Protein AF-A0A3D4CPV6-F1 (afdb_monomer_lite)

Structure (mmCIF, N/CA/C/O backbone):
data_AF-A0A3D4CPV6-F1
#
_entry.id   AF-A0A3D4CPV6-F1
#
loop_
_atom_site.group_PDB
_atom_site.id
_atom_site.type_symbol
_atom_site.label_atom_id
_atom_site.label_alt_id
_atom_site.label_comp_id
_atom_site.label_asym_id
_atom_site.label_entity_id
_atom_site.label_seq_id
_atom_site.pdbx_PDB_ins_code
_atom_site.Cartn_x
_atom_site.Cartn_y
_atom_site.Cartn_z
_atom_site.occupancy
_atom_site.B_iso_or_equiv
_atom_site.auth_seq_id
_atom_site.auth_comp_id
_atom_site.auth_asym_id
_atom_site.auth_atom_id
_atom_site.pdbx_PDB_model_num
ATOM 1 N N . MET A 1 1 ? 9.140 69.837 -16.429 1.00 44.44 1 MET A N 1
ATOM 2 C CA . MET A 1 1 ? 7.801 69.345 -16.833 1.00 44.44 1 MET A CA 1
ATOM 3 C C . MET A 1 1 ? 7.264 68.497 -15.678 1.00 44.44 1 MET A C 1
ATOM 5 O O . MET A 1 1 ? 7.901 67.514 -15.348 1.00 44.44 1 MET A O 1
ATOM 9 N N . ARG A 1 2 ? 6.433 69.073 -14.788 1.00 40.19 2 ARG A N 1
ATOM 10 C CA . ARG A 1 2 ? 4.992 68.747 -14.591 1.00 40.19 2 ARG A CA 1
ATOM 11 C C . ARG A 1 2 ? 4.727 67.233 -14.607 1.00 40.19 2 ARG A C 1
ATOM 13 O O . ARG A 1 2 ? 4.814 66.644 -15.670 1.00 40.19 2 ARG A O 1
ATOM 20 N N . GLY A 1 3 ? 4.523 66.599 -13.449 1.00 38.72 3 GLY A N 1
ATOM 21 C CA . GLY A 1 3 ? 3.188 66.297 -12.884 1.00 38.72 3 GLY A CA 1
ATOM 22 C C . GLY A 1 3 ? 2.891 64.800 -13.125 1.00 38.72 3 GLY A C 1
ATOM 23 O O . GLY A 1 3 ? 3.385 64.269 -14.101 1.00 38.72 3 GLY A O 1
ATOM 24 N N . GLN A 1 4 ? 2.182 64.007 -12.326 1.00 50.12 4 GLN A N 1
ATOM 25 C CA . GLN A 1 4 ? 1.211 64.225 -11.262 1.00 50.12 4 GLN A CA 1
ATOM 26 C C . GLN A 1 4 ? 1.165 62.985 -10.344 1.00 50.12 4 GLN A C 1
ATOM 28 O O . GLN A 1 4 ? 1.587 61.888 -10.694 1.00 50.12 4 GLN A O 1
ATOM 33 N N . ARG A 1 5 ? 0.608 63.223 -9.160 1.00 48.53 5 ARG A N 1
ATOM 34 C CA . ARG A 1 5 ? 0.235 62.310 -8.076 1.00 48.53 5 ARG A CA 1
ATOM 35 C C . ARG A 1 5 ? -1.189 61.786 -8.328 1.00 48.53 5 ARG A C 1
ATOM 37 O O . ARG A 1 5 ? -2.020 62.603 -8.704 1.00 48.53 5 ARG A O 1
ATOM 44 N N . ALA A 1 6 ? -1.490 60.518 -8.038 1.00 48.72 6 ALA A N 1
ATOM 45 C CA . ALA A 1 6 ? -2.830 59.969 -7.727 1.00 48.72 6 ALA A CA 1
ATOM 46 C C . ALA A 1 6 ? -2.706 58.435 -7.610 1.00 48.72 6 ALA A C 1
ATOM 48 O O . ALA A 1 6 ? -1.876 57.854 -8.290 1.00 48.72 6 ALA A O 1
ATOM 49 N N . SER A 1 7 ? -3.464 57.676 -6.826 1.00 51.66 7 SER A N 1
ATOM 50 C CA . SER A 1 7 ? -4.444 57.929 -5.773 1.00 51.66 7 SER A CA 1
ATOM 51 C C . SER A 1 7 ? -4.631 56.587 -5.057 1.00 51.66 7 SER A C 1
ATOM 53 O O . SER A 1 7 ? -4.648 55.539 -5.697 1.00 51.66 7 SER A O 1
ATOM 55 N N . ARG A 1 8 ? -4.777 56.623 -3.732 1.00 47.66 8 ARG A N 1
ATOM 56 C CA . ARG A 1 8 ? -5.213 55.487 -2.911 1.00 47.66 8 ARG A CA 1
ATOM 57 C C . ARG A 1 8 ? -6.635 55.078 -3.314 1.00 47.66 8 ARG A C 1
ATOM 59 O O . ARG A 1 8 ? -7.485 55.949 -3.477 1.00 47.66 8 ARG A O 1
ATOM 66 N N . GLY A 1 9 ? -6.886 53.774 -3.407 1.00 41.12 9 GLY A N 1
ATOM 67 C CA . GLY A 1 9 ? -8.221 53.182 -3.489 1.00 41.12 9 GLY A CA 1
ATOM 68 C C . GLY A 1 9 ? -8.407 52.199 -2.338 1.00 41.12 9 GLY A C 1
ATOM 69 O O . GLY A 1 9 ? -7.787 51.142 -2.312 1.00 41.12 9 GLY A O 1
ATOM 70 N N . SER A 1 10 ? -9.205 52.601 -1.356 1.00 48.53 10 SER A N 1
ATOM 71 C CA . SER A 1 10 ? -9.686 51.803 -0.229 1.00 48.53 10 SER A CA 1
ATOM 72 C C . SER A 1 10 ? -10.761 50.821 -0.696 1.00 48.53 10 SER A C 1
ATOM 74 O O . SER A 1 10 ? -11.760 51.258 -1.262 1.00 48.53 10 SER A O 1
ATOM 76 N N . ILE A 1 11 ? -10.595 49.527 -0.422 1.00 51.53 11 ILE A N 1
ATOM 77 C CA . ILE A 1 11 ? -11.657 48.528 -0.601 1.00 51.53 11 ILE A CA 1
ATOM 78 C C . ILE A 1 11 ? -12.326 48.324 0.760 1.00 51.53 11 ILE A C 1
ATOM 80 O O . ILE A 1 11 ? -11.667 47.948 1.734 1.00 51.53 11 ILE A O 1
ATOM 84 N N . SER A 1 12 ? -13.613 48.674 0.829 1.00 49.09 12 SER A N 1
ATOM 85 C CA . SER A 1 12 ? -14.453 48.554 2.017 1.00 49.09 12 SER A CA 1
ATOM 86 C C . SER A 1 12 ? -14.763 47.092 2.325 1.00 49.09 12 SER A C 1
ATOM 88 O O . SER A 1 12 ? -14.875 46.241 1.443 1.00 49.09 12 SER A O 1
ATOM 90 N N . LYS A 1 13 ? -14.864 46.815 3.625 1.00 50.38 13 LYS A N 1
ATOM 91 C CA . LYS A 1 13 ? -15.408 45.582 4.182 1.00 50.38 13 LYS A CA 1
ATOM 92 C C . LYS A 1 13 ? -16.920 45.734 4.234 1.00 50.38 13 LYS A C 1
ATOM 94 O O . LYS A 1 13 ? -17.422 46.411 5.129 1.00 50.38 13 LYS A O 1
ATOM 99 N N . ASP A 1 14 ? -17.617 45.068 3.329 1.00 57.97 14 ASP A N 1
ATOM 100 C CA . ASP A 1 14 ? -19.071 45.024 3.372 1.00 57.97 14 ASP A CA 1
ATOM 101 C C . ASP A 1 14 ? -19.496 43.704 4.021 1.00 57.97 14 ASP A C 1
ATOM 103 O O . ASP A 1 14 ? -19.381 42.612 3.464 1.00 57.97 14 ASP A O 1
ATOM 107 N N . HIS A 1 15 ? -19.920 43.838 5.276 1.00 53.94 15 HIS A N 1
ATOM 108 C CA . HIS A 1 15 ? -20.594 42.819 6.063 1.00 53.94 15 HIS A CA 1
ATOM 109 C C . HIS A 1 15 ? -21.941 42.484 5.414 1.00 53.94 15 HIS A C 1
ATOM 111 O O . HIS A 1 15 ? -22.848 43.314 5.400 1.00 53.94 15 HIS A O 1
ATOM 117 N N . VAL A 1 16 ? -22.090 41.256 4.918 1.00 50.88 16 VAL A N 1
ATOM 118 C CA . VAL A 1 16 ? -23.387 40.727 4.484 1.00 50.88 16 VAL A CA 1
ATOM 119 C C . VAL A 1 16 ? -24.036 40.008 5.662 1.00 50.88 16 VAL A C 1
ATOM 121 O O . VAL A 1 16 ? -23.647 38.908 6.047 1.00 50.88 16 VAL A O 1
ATOM 124 N N . SER A 1 17 ? -25.021 40.680 6.248 1.00 44.84 17 SER A N 1
ATOM 125 C CA . SER A 1 17 ? -25.952 40.148 7.239 1.00 44.84 17 SER A CA 1
ATOM 126 C C . SER A 1 17 ? -27.000 39.277 6.540 1.00 44.84 17 SER A C 1
ATOM 128 O O . SER A 1 17 ? -27.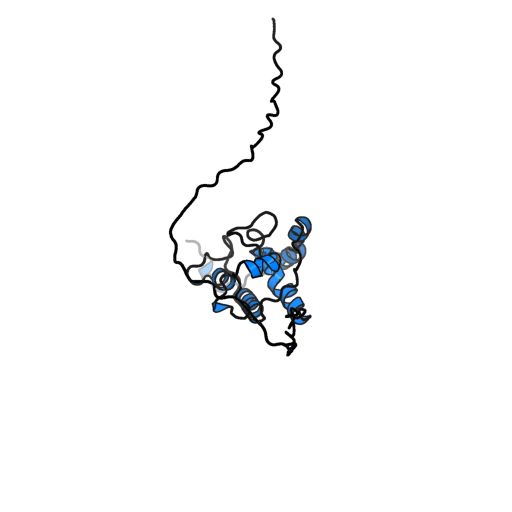712 39.762 5.662 1.00 44.84 17 SER A O 1
ATOM 130 N N . ILE A 1 18 ? -27.125 38.008 6.935 1.00 53.81 18 ILE A N 1
ATOM 131 C CA . ILE A 1 18 ? -28.213 37.119 6.498 1.00 53.81 18 ILE A CA 1
ATOM 132 C C . ILE A 1 18 ? -29.347 37.214 7.531 1.00 53.81 18 ILE A C 1
ATOM 134 O O . ILE A 1 18 ? -29.088 36.968 8.711 1.00 53.81 18 ILE A O 1
ATOM 138 N N . PRO A 1 19 ? -30.587 37.566 7.143 1.00 57.75 19 PRO A N 1
ATOM 139 C CA . PRO A 1 19 ? -31.713 37.564 8.062 1.00 57.75 19 PRO A CA 1
ATOM 140 C C . PRO A 1 19 ? -32.320 36.165 8.219 1.00 57.75 19 PRO A C 1
ATOM 142 O O . PRO A 1 19 ? -32.645 35.468 7.261 1.00 57.75 19 PRO A O 1
ATOM 145 N N . GLU A 1 20 ? -32.520 35.807 9.479 1.00 53.62 20 GLU A N 1
ATOM 146 C CA . GLU A 1 20 ? -33.366 34.731 9.973 1.00 53.62 20 GLU A CA 1
ATOM 147 C C . GLU A 1 20 ? -34.839 35.194 9.946 1.00 53.62 20 GLU A C 1
ATOM 149 O O . GLU A 1 20 ? -35.144 36.240 10.525 1.00 53.62 20 GLU A O 1
ATOM 154 N N . ARG A 1 21 ? -35.747 34.452 9.282 1.00 53.09 21 ARG A N 1
ATOM 155 C CA . ARG A 1 21 ? -37.139 34.172 9.723 1.00 53.09 21 ARG A CA 1
ATOM 156 C C . ARG A 1 21 ? -38.021 33.513 8.642 1.00 53.09 21 ARG A C 1
ATOM 158 O O . ARG A 1 21 ? -38.274 34.089 7.595 1.00 53.09 21 ARG A O 1
ATOM 165 N N . LEU A 1 22 ? -38.579 32.365 9.039 1.00 49.75 22 LEU A N 1
ATOM 166 C CA . LEU A 1 22 ? -40.008 31.991 9.042 1.00 49.75 22 LEU A CA 1
ATOM 167 C C . LEU A 1 22 ? -40.851 32.084 7.752 1.00 49.75 22 LEU A C 1
ATOM 169 O O . LEU A 1 22 ? -41.299 33.161 7.380 1.00 49.75 22 LEU A O 1
ATOM 173 N N . ALA A 1 23 ? -41.246 30.912 7.240 1.00 46.62 23 ALA A N 1
ATOM 174 C CA . ALA A 1 23 ? -42.617 30.505 6.855 1.00 46.62 23 ALA A CA 1
ATOM 175 C C . ALA A 1 23 ? -42.508 29.047 6.345 1.00 46.62 23 ALA A C 1
ATOM 177 O O . ALA A 1 23 ? -41.709 28.791 5.457 1.00 46.62 23 ALA A O 1
ATOM 178 N N . LEU A 1 24 ? -43.079 27.982 6.925 1.00 42.38 24 LEU A N 1
ATOM 179 C CA . LEU A 1 24 ? -44.454 27.686 7.360 1.00 42.38 24 LEU A CA 1
ATOM 180 C C . LEU A 1 24 ? -45.528 27.875 6.278 1.00 42.38 24 LEU A C 1
ATOM 182 O O . LEU A 1 24 ? -46.363 28.765 6.386 1.00 42.38 24 LEU A O 1
ATOM 186 N N . GLU A 1 25 ? -45.585 26.933 5.333 1.00 47.00 25 GLU A N 1
ATOM 187 C CA . GLU A 1 25 ? -46.809 26.538 4.616 1.00 47.00 25 GLU A CA 1
ATOM 188 C C . GLU A 1 25 ? -46.857 24.997 4.591 1.00 47.00 25 GLU A C 1
ATOM 190 O O . GLU A 1 25 ? -45.971 24.347 4.055 1.00 47.00 25 GLU A O 1
ATOM 195 N N . LYS A 1 26 ? -47.652 24.350 5.452 1.00 42.44 26 LYS A N 1
ATOM 196 C CA . LYS A 1 26 ? -49.081 24.016 5.284 1.00 42.44 26 LYS A CA 1
ATOM 197 C C . LYS A 1 26 ? -49.349 23.074 4.102 1.00 42.44 26 LYS A C 1
ATOM 199 O O . LYS A 1 26 ? -49.758 23.511 3.034 1.00 42.44 26 LYS A O 1
ATOM 204 N N . TR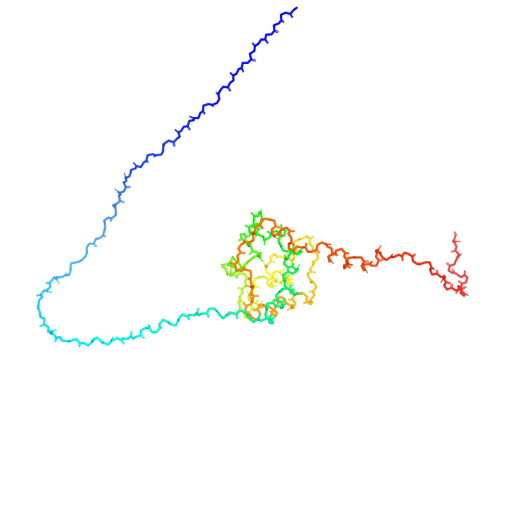P A 1 27 ? -49.289 21.769 4.370 1.00 37.69 27 TRP A N 1
ATOM 205 C CA . TRP A 1 27 ? -50.096 20.782 3.650 1.00 37.69 27 TRP A CA 1
ATOM 206 C C . TRP A 1 27 ? -51.080 20.147 4.626 1.00 37.69 27 TRP A C 1
ATOM 208 O O . TRP A 1 27 ? -50.697 19.480 5.585 1.00 37.69 27 TRP A O 1
ATOM 218 N N . ALA A 1 28 ? -52.358 20.422 4.389 1.00 41.59 28 ALA A N 1
ATOM 219 C CA . ALA A 1 28 ? -53.491 19.835 5.076 1.00 41.59 28 ALA A CA 1
ATOM 220 C C . ALA A 1 28 ? -54.176 18.842 4.130 1.00 41.59 28 ALA A C 1
ATOM 222 O O . ALA A 1 28 ? -54.748 19.258 3.131 1.00 41.59 28 ALA A O 1
ATOM 223 N N . VAL A 1 29 ? -54.139 17.557 4.477 1.00 53.31 29 VAL A N 1
ATOM 224 C CA . VAL A 1 29 ? -55.058 16.467 4.090 1.00 53.31 29 VAL A CA 1
ATOM 225 C C . VAL A 1 29 ? -54.879 15.451 5.221 1.00 53.31 29 VAL A C 1
ATOM 227 O O . VAL A 1 29 ? -53.752 15.168 5.596 1.00 53.31 29 VAL A O 1
ATOM 230 N N . GLY A 1 30 ? -55.860 14.865 5.885 1.00 39.78 30 GLY A N 1
ATOM 231 C CA . GLY A 1 30 ? -57.297 14.724 5.724 1.00 39.78 30 GLY A CA 1
ATOM 232 C C . GLY A 1 30 ? -57.640 13.597 6.709 1.00 39.78 30 GLY A C 1
ATOM 233 O O . GLY A 1 30 ? -56.912 12.610 6.790 1.00 39.78 30 GLY A O 1
ATOM 234 N N . GLY A 1 31 ? -58.638 13.806 7.564 1.00 39.78 31 GLY A N 1
ATOM 235 C CA . GLY A 1 31 ? -58.838 12.999 8.766 1.00 39.78 31 GLY A CA 1
ATOM 236 C C . GLY A 1 31 ? -59.286 11.554 8.541 1.00 39.78 31 GLY A C 1
ATOM 237 O O . GLY A 1 31 ? -59.850 11.195 7.515 1.00 39.78 31 GLY A O 1
ATOM 238 N N . SER A 1 32 ? -59.161 10.755 9.597 1.00 48.81 32 SER A N 1
ATOM 239 C CA . SER A 1 32 ? -60.226 9.835 9.983 1.00 48.81 32 SER A CA 1
ATOM 240 C C . SER A 1 32 ? -60.231 9.657 11.499 1.00 48.81 32 SER A C 1
ATOM 242 O O . SER A 1 32 ? -59.232 9.818 12.195 1.00 48.81 32 SER A O 1
ATOM 244 N N . ASN A 1 33 ? -61.443 9.464 11.987 1.00 49.94 33 ASN A N 1
ATOM 245 C CA . ASN A 1 33 ? -61.917 9.663 13.338 1.00 49.94 33 ASN A CA 1
ATOM 246 C C . ASN A 1 33 ? -62.028 8.283 13.993 1.00 49.94 33 ASN A C 1
ATOM 248 O O . ASN A 1 33 ? -62.848 7.481 13.542 1.00 49.94 33 ASN A O 1
ATOM 252 N N . GLN A 1 34 ? -61.245 7.985 15.035 1.00 60.56 34 GLN A N 1
ATOM 253 C CA . GLN A 1 34 ? -61.504 6.803 15.856 1.00 60.56 34 GLN A CA 1
ATOM 254 C C . GLN A 1 34 ? -61.574 7.156 17.340 1.00 60.56 34 GLN A C 1
ATOM 256 O O . GLN A 1 34 ? -60.704 7.794 17.925 1.00 60.56 34 GLN A O 1
ATOM 261 N N . LYS A 1 35 ? -62.727 6.777 17.882 1.00 47.72 35 LYS A N 1
ATOM 262 C CA . LYS A 1 35 ? -63.328 7.158 19.151 1.00 47.72 35 LYS A CA 1
ATOM 263 C C . LYS A 1 35 ? -62.473 6.743 20.349 1.00 47.72 35 LYS A C 1
ATOM 265 O O . LYS A 1 35 ? -61.999 5.617 20.443 1.00 47.72 35 LYS A O 1
ATOM 270 N N . SER A 1 36 ? -62.380 7.678 21.284 1.00 56.84 36 SER A N 1
ATOM 271 C CA . SER A 1 36 ? -61.886 7.515 22.645 1.00 56.84 36 SER A CA 1
ATOM 272 C C . SER A 1 36 ? -62.771 6.559 23.456 1.00 56.84 36 SER A C 1
ATOM 274 O O . SER A 1 36 ? -63.987 6.742 23.513 1.00 56.84 36 SER A O 1
ATOM 276 N N . THR A 1 37 ? -62.153 5.598 24.143 1.00 63.16 37 THR A N 1
ATOM 277 C CA . THR A 1 37 ? -62.702 4.971 25.355 1.00 63.16 37 THR A CA 1
ATOM 278 C C . THR A 1 37 ? -61.591 4.898 26.395 1.00 63.16 37 THR A C 1
ATOM 280 O O . THR A 1 37 ? -60.509 4.381 26.129 1.00 63.16 37 THR A O 1
ATOM 283 N N . MET A 1 38 ? -61.855 5.462 27.569 1.00 55.50 38 MET A N 1
ATOM 284 C CA . MET A 1 38 ? -60.901 5.699 28.648 1.00 55.50 38 MET A CA 1
ATOM 285 C C . MET A 1 38 ? -61.284 4.838 29.872 1.00 55.50 38 MET A C 1
ATOM 287 O O . MET A 1 38 ? -62.474 4.753 30.169 1.00 55.50 38 MET A O 1
ATOM 291 N N . ARG A 1 39 ? -60.266 4.377 30.634 1.00 59.38 39 ARG A N 1
ATOM 292 C CA . ARG A 1 39 ? -60.267 3.968 32.077 1.00 59.38 39 ARG A CA 1
ATOM 293 C C . ARG A 1 39 ? -60.727 2.520 32.393 1.00 59.38 39 ARG A C 1
ATOM 295 O O . ARG A 1 39 ? -61.699 2.078 31.811 1.00 59.38 39 ARG A O 1
ATOM 302 N N . LEU A 1 40 ? -60.156 1.725 33.321 1.00 47.94 40 LEU A N 1
ATOM 303 C CA . LEU A 1 40 ? -59.088 1.835 34.354 1.00 47.94 40 LEU A CA 1
ATOM 304 C C . LEU A 1 40 ? -58.673 0.378 34.824 1.00 47.94 40 LEU A C 1
ATOM 306 O O . LEU A 1 40 ? -59.085 -0.563 34.154 1.00 47.94 40 LEU A O 1
ATOM 310 N N . PRO A 1 41 ? -57.879 0.122 35.898 1.00 66.19 41 PRO A N 1
ATOM 311 C CA . PRO A 1 41 ? -56.564 -0.543 35.876 1.00 66.19 41 PRO A CA 1
ATOM 312 C C . PRO A 1 41 ? -56.501 -1.930 36.575 1.00 66.19 41 PRO A C 1
ATOM 314 O O . PRO A 1 41 ? -57.298 -2.221 37.462 1.00 66.19 41 PRO A O 1
ATOM 317 N N . ILE A 1 42 ? -55.482 -2.752 36.287 1.00 59.56 42 ILE A N 1
ATOM 318 C CA . ILE A 1 42 ? -55.062 -3.851 37.183 1.00 59.56 42 ILE A CA 1
ATOM 319 C C . ILE A 1 42 ? -53.536 -3.840 37.333 1.00 59.56 42 ILE A C 1
ATOM 321 O O . ILE A 1 42 ? -52.790 -3.605 36.386 1.00 59.56 42 ILE A O 1
ATOM 325 N N . ILE A 1 43 ? -53.127 -4.021 38.583 1.00 55.03 43 ILE A N 1
ATOM 326 C CA . ILE A 1 43 ? -51.813 -3.827 39.187 1.00 55.03 43 ILE A CA 1
ATOM 327 C C . ILE A 1 43 ? -51.011 -5.143 39.133 1.00 55.03 43 ILE A C 1
ATOM 329 O O . ILE A 1 43 ? -51.591 -6.218 39.257 1.00 55.03 43 ILE A O 1
ATOM 333 N N . VAL A 1 44 ? -49.681 -5.000 39.092 1.00 54.75 44 VAL A N 1
ATOM 334 C CA . VAL A 1 44 ? -48.614 -5.821 39.716 1.00 54.75 44 VAL A CA 1
ATOM 335 C C . VAL A 1 44 ? -47.591 -6.356 38.698 1.00 54.75 44 VAL A C 1
ATOM 337 O O . VAL A 1 44 ? -47.964 -6.884 37.654 1.00 54.75 44 VAL A O 1
ATOM 340 N N . PRO A 1 45 ? -46.285 -6.157 38.968 1.00 57.53 45 PRO A N 1
ATOM 341 C CA . PRO A 1 45 ? -45.257 -6.016 37.956 1.00 57.53 45 PRO A CA 1
ATOM 342 C C . PRO A 1 45 ? -44.486 -7.320 37.751 1.00 57.53 45 PRO A C 1
ATOM 344 O O . PRO A 1 45 ? -44.104 -7.993 38.703 1.00 57.53 45 PRO A O 1
ATOM 347 N N . ALA A 1 46 ? -44.147 -7.616 36.504 1.00 53.38 46 ALA A N 1
ATOM 348 C CA . ALA A 1 46 ? -43.016 -8.473 36.198 1.00 53.38 46 ALA A CA 1
ATOM 349 C C . ALA A 1 46 ? -42.012 -7.619 35.430 1.00 53.38 46 ALA A C 1
ATOM 351 O O . ALA A 1 46 ? -42.018 -7.568 34.202 1.00 53.38 46 ALA A O 1
ATOM 352 N N . PHE A 1 47 ? -41.162 -6.912 36.180 1.00 57.38 47 PHE A N 1
ATOM 353 C CA . PHE A 1 47 ? -39.868 -6.468 35.675 1.00 57.38 47 PHE A CA 1
ATOM 354 C C . PHE A 1 47 ? -39.059 -7.730 35.360 1.00 57.38 47 PHE A C 1
ATOM 356 O O . PHE A 1 47 ? -38.227 -8.182 36.143 1.00 57.38 47 PHE A O 1
ATOM 363 N N . VAL A 1 48 ? -39.330 -8.333 34.206 1.00 57.88 48 VAL A N 1
ATOM 364 C CA . VAL A 1 48 ? -38.340 -9.168 33.549 1.00 57.88 48 VAL A CA 1
ATOM 365 C C . VAL A 1 48 ? -37.306 -8.172 33.053 1.00 57.88 48 VAL A C 1
ATOM 367 O O . VAL A 1 48 ? -37.465 -7.557 32.000 1.00 57.88 48 VAL A O 1
ATOM 370 N N . PHE A 1 49 ? -36.279 -7.950 33.874 1.00 56.78 49 PHE A N 1
ATOM 371 C CA . PHE A 1 49 ? -34.999 -7.441 33.409 1.00 56.78 49 PHE A CA 1
ATOM 372 C C . PHE A 1 49 ? -34.509 -8.431 32.351 1.00 56.78 49 PHE A C 1
ATOM 374 O O . PHE A 1 49 ? -33.779 -9.377 32.641 1.00 56.78 49 PHE A O 1
ATOM 381 N N . PHE A 1 50 ? -34.962 -8.250 31.111 1.00 56.75 50 PHE A N 1
ATOM 382 C CA . PHE A 1 50 ? -34.283 -8.797 29.958 1.00 56.75 50 PHE A CA 1
ATOM 383 C C . PHE A 1 50 ? -32.981 -8.014 29.898 1.00 56.75 50 PHE A C 1
ATOM 385 O O . PHE A 1 50 ? -32.932 -6.893 29.393 1.00 56.75 50 PHE A O 1
ATOM 392 N N . GLY A 1 51 ? -31.968 -8.556 30.575 1.00 55.16 51 GLY A N 1
ATOM 393 C CA . GLY A 1 51 ? -30.609 -8.070 30.510 1.00 55.16 51 GLY A CA 1
ATOM 394 C C . GLY A 1 51 ? -30.198 -8.105 29.052 1.00 55.16 51 GLY A C 1
ATOM 395 O O . GLY A 1 51 ? -29.759 -9.135 28.551 1.00 55.16 51 GLY A O 1
ATOM 396 N N . ALA A 1 52 ? -30.383 -6.976 28.373 1.00 59.31 52 ALA A N 1
ATOM 397 C CA . ALA A 1 52 ? -29.703 -6.669 27.141 1.00 59.31 52 ALA A CA 1
ATOM 398 C C . ALA A 1 52 ? -28.222 -6.635 27.510 1.00 59.31 52 ALA A C 1
ATOM 400 O O . ALA A 1 52 ? -27.693 -5.619 27.960 1.00 59.31 52 ALA A O 1
ATOM 401 N N . GLY A 1 53 ? -27.587 -7.804 27.421 1.00 53.44 53 GLY A N 1
ATOM 402 C CA . GLY A 1 53 ? -26.148 -7.918 27.397 1.00 53.44 53 GLY A CA 1
ATOM 403 C C . GLY A 1 53 ? -25.692 -7.040 26.251 1.00 53.44 53 GLY A C 1
ATOM 404 O O . GLY A 1 53 ? -25.853 -7.396 25.086 1.00 53.44 53 GLY A O 1
ATOM 405 N N . LEU A 1 54 ? -25.198 -5.855 26.598 1.00 57.38 54 LEU A N 1
ATOM 406 C CA . LEU A 1 54 ? -24.456 -5.002 25.700 1.00 57.38 54 LEU A CA 1
ATOM 407 C C . LEU A 1 54 ? -23.194 -5.802 25.365 1.00 57.38 54 LEU A C 1
ATOM 409 O O . LEU A 1 54 ? -22.183 -5.725 26.062 1.00 57.38 54 LEU A O 1
ATOM 413 N N . LEU A 1 55 ? -23.288 -6.659 24.348 1.00 51.38 55 LEU A N 1
ATOM 414 C CA . LEU A 1 55 ? -22.133 -7.259 23.712 1.00 51.38 55 LEU A CA 1
ATOM 415 C C . LEU A 1 55 ? -21.460 -6.098 22.984 1.00 51.38 55 LEU A C 1
ATOM 417 O O . LEU A 1 55 ? -21.729 -5.817 21.819 1.00 51.38 55 LEU A O 1
ATOM 421 N N . ALA A 1 56 ? -20.661 -5.336 23.727 1.00 50.28 56 ALA A N 1
ATOM 422 C CA . ALA A 1 56 ? -19.713 -4.427 23.133 1.00 50.28 56 ALA A CA 1
ATOM 423 C C . ALA A 1 56 ? -18.832 -5.299 22.237 1.00 50.28 56 ALA A C 1
ATOM 425 O O . ALA A 1 56 ? -18.034 -6.093 22.739 1.00 50.28 56 ALA A O 1
ATOM 426 N N . ALA A 1 57 ? -19.027 -5.194 20.923 1.00 47.94 57 ALA A N 1
ATOM 427 C CA . ALA A 1 57 ? -18.066 -5.662 19.947 1.00 47.94 57 ALA A CA 1
ATOM 428 C C . ALA A 1 57 ? -16.782 -4.864 20.202 1.00 47.94 57 ALA A C 1
ATOM 430 O O . ALA A 1 57 ? -16.585 -3.769 19.681 1.00 47.94 57 ALA A O 1
ATOM 431 N N . ARG A 1 58 ? -15.946 -5.360 21.118 1.00 52.00 58 ARG A N 1
ATOM 432 C CA . ARG A 1 58 ? -14.563 -4.924 21.236 1.00 52.00 58 ARG A CA 1
ATOM 433 C C . ARG A 1 58 ? -13.936 -5.286 19.901 1.00 52.00 58 ARG A C 1
ATOM 435 O O . ARG A 1 58 ? -13.827 -6.471 19.604 1.00 52.00 58 ARG A O 1
ATOM 442 N N . GLY A 1 59 ? -13.573 -4.279 19.107 1.00 59.22 59 GLY A N 1
ATOM 443 C CA . GLY A 1 59 ? -12.645 -4.491 18.004 1.00 59.22 59 GLY A CA 1
ATOM 444 C C . GLY A 1 59 ? -11.445 -5.241 18.568 1.00 59.22 59 GLY A C 1
ATOM 445 O O . GLY A 1 59 ? -10.848 -4.792 19.552 1.00 59.22 59 GLY A O 1
ATOM 446 N N . GLU A 1 60 ? -11.184 -6.436 18.046 1.00 66.00 60 GLU A N 1
ATOM 447 C CA . GLU A 1 60 ? -10.035 -7.222 18.469 1.00 66.00 60 GLU A CA 1
ATOM 448 C C . GLU A 1 60 ? -8.781 -6.382 18.229 1.00 66.00 60 GLU A C 1
ATOM 450 O O . GLU A 1 60 ? -8.597 -5.796 17.160 1.00 66.00 60 GLU A O 1
ATOM 455 N N . ALA A 1 61 ? -7.951 -6.254 19.264 1.00 82.94 61 ALA A N 1
ATOM 456 C CA . ALA A 1 61 ? -6.670 -5.588 19.114 1.00 82.94 61 ALA A CA 1
ATOM 457 C C . ALA A 1 61 ? -5.845 -6.361 18.077 1.00 82.94 61 ALA A C 1
ATOM 459 O O . ALA A 1 61 ? -5.777 -7.590 18.143 1.00 82.94 61 ALA A O 1
ATOM 460 N N . LEU A 1 62 ? -5.234 -5.641 17.133 1.00 92.62 62 LEU A N 1
ATOM 461 C CA . LEU A 1 62 ? -4.404 -6.250 16.096 1.00 92.62 62 LEU A CA 1
ATOM 462 C C . LEU A 1 62 ? -3.291 -7.087 16.725 1.00 92.62 62 LEU A C 1
ATOM 464 O O . LEU A 1 62 ? -2.643 -6.660 17.685 1.00 92.62 62 LEU A O 1
ATOM 468 N N . THR A 1 63 ? -3.043 -8.270 16.167 1.00 95.75 63 THR A N 1
ATOM 469 C CA . THR A 1 63 ? -1.911 -9.092 16.595 1.00 95.75 63 THR A CA 1
ATOM 470 C C . THR A 1 63 ? -0.590 -8.465 16.140 1.00 95.75 63 THR A C 1
ATOM 472 O O . THR A 1 63 ? -0.544 -7.645 15.212 1.00 95.75 63 THR A O 1
ATOM 475 N N . SER A 1 64 ? 0.515 -8.858 16.779 1.00 95.56 64 SER A N 1
ATOM 476 C CA . SER A 1 64 ? 1.852 -8.433 16.347 1.00 95.56 64 SER A CA 1
ATOM 477 C C . SER A 1 64 ? 2.129 -8.850 14.903 1.00 95.56 64 SER A C 1
ATOM 479 O O . SER A 1 64 ? 2.610 -8.041 14.122 1.00 95.56 64 SER A O 1
ATOM 481 N N . GLU A 1 65 ? 1.734 -10.066 14.520 1.00 96.50 65 GLU A N 1
ATOM 482 C CA . GLU A 1 65 ? 1.894 -10.585 13.158 1.00 96.50 65 GLU A CA 1
ATOM 483 C C . GLU A 1 65 ? 1.102 -9.770 12.127 1.00 96.50 65 GLU A C 1
ATOM 485 O O . GLU A 1 65 ? 1.632 -9.425 11.074 1.00 96.50 65 GLU A O 1
ATOM 490 N N . GLN A 1 66 ? -0.145 -9.398 12.434 1.00 96.50 66 GLN A N 1
ATOM 491 C CA . GLN A 1 66 ? -0.953 -8.548 11.555 1.00 96.50 66 GLN A CA 1
ATOM 492 C C . GLN A 1 66 ? -0.328 -7.161 11.378 1.00 96.50 66 GLN A C 1
ATOM 494 O O . GLN A 1 66 ? -0.278 -6.636 10.264 1.00 96.50 66 GLN A O 1
ATOM 499 N N . THR A 1 67 ? 0.176 -6.588 12.472 1.00 96.31 67 THR A N 1
ATOM 500 C CA . THR A 1 67 ? 0.862 -5.292 12.455 1.00 96.31 67 THR A CA 1
ATOM 501 C C . THR A 1 67 ? 2.138 -5.374 11.621 1.00 96.31 67 THR A C 1
ATOM 503 O O . THR A 1 67 ? 2.322 -4.587 10.699 1.00 96.31 67 THR A O 1
ATOM 506 N N . GLU A 1 68 ? 2.990 -6.369 11.866 1.00 96.31 68 GLU A N 1
ATOM 507 C CA . GLU A 1 68 ? 4.219 -6.590 11.100 1.00 96.31 68 GLU A CA 1
ATOM 508 C C . GLU A 1 68 ? 3.939 -6.848 9.618 1.00 96.31 68 GLU A C 1
ATOM 510 O O . GLU A 1 68 ? 4.670 -6.351 8.760 1.00 96.31 68 GLU A O 1
ATOM 515 N N . PHE A 1 69 ? 2.883 -7.596 9.290 1.00 97.81 69 PHE A N 1
ATOM 516 C CA . PHE A 1 69 ? 2.480 -7.811 7.905 1.00 97.81 69 PHE A CA 1
ATOM 517 C C . PHE A 1 69 ? 2.121 -6.484 7.237 1.00 97.81 69 PHE A C 1
ATOM 519 O O . PHE A 1 69 ? 2.617 -6.185 6.148 1.00 97.81 69 PHE A O 1
ATOM 526 N N . PHE A 1 70 ? 1.289 -5.673 7.892 1.00 97.25 70 PHE A N 1
ATOM 527 C CA . PHE A 1 70 ? 0.893 -4.372 7.373 1.00 97.25 70 PHE A CA 1
ATOM 528 C C . PHE A 1 70 ? 2.109 -3.460 7.158 1.00 97.25 70 PHE A C 1
ATOM 530 O O . PHE A 1 70 ? 2.312 -2.953 6.052 1.00 97.25 70 PHE A O 1
ATOM 537 N N . GLU A 1 71 ? 2.952 -3.308 8.180 1.00 95.12 71 GLU A N 1
ATOM 538 C CA . GLU A 1 71 ? 4.120 -2.422 8.150 1.00 95.12 71 GLU A CA 1
ATOM 539 C C . GLU A 1 71 ? 5.159 -2.851 7.107 1.00 95.12 71 GLU A C 1
ATOM 541 O O . GLU A 1 71 ? 5.715 -2.014 6.399 1.00 95.12 71 GLU A O 1
ATOM 546 N N . ASN A 1 72 ? 5.389 -4.157 6.944 1.00 94.88 72 ASN A N 1
ATOM 547 C CA . ASN A 1 72 ? 6.430 -4.654 6.044 1.00 94.88 72 ASN A CA 1
ATOM 548 C C . ASN A 1 72 ? 5.953 -4.883 4.603 1.00 94.88 72 ASN A C 1
ATOM 550 O O . ASN A 1 72 ? 6.776 -4.892 3.683 1.00 94.88 72 ASN A O 1
ATOM 554 N N . LYS A 1 73 ? 4.658 -5.152 4.384 1.00 96.88 73 LYS A N 1
ATOM 555 C CA . LYS A 1 73 ? 4.132 -5.570 3.069 1.00 96.88 73 LYS A CA 1
ATOM 556 C C . LYS A 1 73 ? 3.174 -4.569 2.440 1.00 96.88 73 LYS A C 1
ATOM 558 O O . LYS A 1 73 ? 3.153 -4.481 1.214 1.00 96.88 73 LYS A O 1
ATOM 563 N N . ILE A 1 74 ? 2.392 -3.847 3.241 1.00 97.56 74 ILE A N 1
ATOM 564 C CA . ILE A 1 74 ? 1.283 -3.020 2.751 1.00 97.56 74 ILE A CA 1
ATOM 565 C C . ILE A 1 74 ? 1.640 -1.538 2.787 1.00 97.56 74 ILE A C 1
ATOM 567 O O . ILE A 1 74 ? 1.619 -0.887 1.739 1.00 97.56 74 ILE A O 1
ATOM 571 N N . ARG A 1 75 ? 2.033 -1.006 3.954 1.00 95.62 75 ARG A N 1
ATOM 572 C CA . ARG A 1 75 ? 2.348 0.421 4.120 1.00 95.62 75 ARG A CA 1
ATOM 573 C C . ARG A 1 75 ? 3.368 0.940 3.099 1.00 95.62 75 ARG A C 1
ATOM 575 O O . ARG A 1 75 ? 3.086 1.990 2.524 1.00 95.62 75 ARG A O 1
ATOM 582 N N . PRO A 1 76 ? 4.490 0.251 2.803 1.00 93.94 76 PRO A N 1
ATOM 583 C CA . PRO A 1 76 ? 5.487 0.788 1.879 1.00 93.94 76 PRO A CA 1
ATOM 584 C C . PRO A 1 76 ? 4.923 0.984 0.469 1.00 93.94 76 PRO A C 1
ATOM 586 O O . PRO A 1 76 ? 5.241 1.961 -0.201 1.00 93.94 76 PRO A O 1
ATOM 589 N N . VAL A 1 77 ? 4.030 0.089 0.036 1.00 95.50 77 VAL A N 1
ATOM 590 C CA . VAL A 1 77 ? 3.401 0.168 -1.288 1.00 95.50 77 VAL A CA 1
ATOM 591 C C . VAL A 1 77 ? 2.337 1.256 -1.321 1.00 95.50 77 VAL A C 1
ATOM 593 O O . VAL A 1 77 ? 2.285 2.019 -2.282 1.00 95.50 77 VAL A O 1
ATOM 596 N N . LEU A 1 78 ? 1.515 1.370 -0.273 1.00 95.69 78 LEU A N 1
ATOM 597 C CA . LEU A 1 78 ? 0.555 2.467 -0.155 1.00 95.69 78 LEU A CA 1
ATOM 598 C C . LEU A 1 78 ? 1.266 3.833 -0.185 1.00 95.69 78 LEU A C 1
ATOM 600 O O . LEU A 1 78 ? 0.830 4.744 -0.892 1.00 95.69 78 LEU A O 1
ATOM 604 N N . ALA A 1 79 ? 2.396 3.945 0.518 1.00 93.50 79 ALA A N 1
ATOM 605 C CA . ALA A 1 79 ? 3.210 5.152 0.550 1.00 93.50 79 ALA A CA 1
ATOM 606 C C . ALA A 1 79 ? 3.826 5.492 -0.812 1.00 93.50 79 ALA A C 1
ATOM 608 O O . ALA A 1 79 ? 3.693 6.624 -1.270 1.00 93.50 79 ALA A O 1
ATOM 609 N N . GLU A 1 80 ? 4.453 4.521 -1.482 1.00 91.25 80 GLU A N 1
ATOM 610 C CA . GLU A 1 80 ? 5.146 4.760 -2.754 1.00 91.25 80 GLU A CA 1
ATOM 611 C C . GLU A 1 80 ? 4.185 4.907 -3.945 1.00 91.25 80 GLU A C 1
ATOM 613 O O . GLU A 1 80 ? 4.470 5.660 -4.870 1.00 91.25 80 GLU A O 1
ATOM 618 N N . SER A 1 81 ? 3.058 4.187 -3.951 1.00 93.69 81 SER A N 1
ATOM 619 C CA . SER A 1 81 ? 2.211 4.038 -5.146 1.00 93.69 81 SER A CA 1
ATOM 620 C C . SER A 1 81 ? 0.811 4.645 -5.031 1.00 93.69 81 SER A C 1
ATOM 622 O O . SER A 1 81 ? 0.122 4.737 -6.047 1.00 93.69 81 SER A O 1
ATOM 624 N N . CYS A 1 82 ? 0.348 5.032 -3.836 1.00 94.12 82 CYS A N 1
ATOM 625 C CA . CYS A 1 82 ? -1.053 5.428 -3.637 1.00 94.12 82 CYS A CA 1
ATOM 626 C C . CYS A 1 82 ? -1.227 6.845 -3.070 1.00 94.12 82 CYS A C 1
ATOM 628 O O . CYS A 1 82 ? -2.089 7.589 -3.549 1.00 94.12 82 CYS A O 1
ATOM 630 N N . TYR A 1 83 ? -0.423 7.259 -2.086 1.00 93.38 83 TYR A N 1
ATOM 631 C CA . TYR A 1 83 ? -0.642 8.537 -1.384 1.00 93.38 83 TYR A CA 1
ATOM 632 C C . TYR A 1 83 ? -0.409 9.784 -2.230 1.00 93.38 83 TYR A C 1
ATOM 634 O O . TYR A 1 83 ? -0.924 10.845 -1.881 1.00 93.38 83 TYR A O 1
ATOM 642 N N . GLU A 1 84 ? 0.285 9.684 -3.365 1.00 91.06 84 GLU A N 1
ATOM 643 C CA . GLU A 1 84 ? 0.404 10.808 -4.302 1.00 91.06 84 GLU A CA 1
ATOM 644 C C . GLU A 1 84 ? -0.979 11.307 -4.772 1.00 91.06 84 GLU A C 1
ATOM 646 O O . GLU A 1 84 ? -1.154 12.487 -5.075 1.00 91.06 84 GLU A O 1
ATOM 651 N N . CYS A 1 85 ? -1.983 10.421 -4.817 1.00 93.19 85 CYS A N 1
ATOM 652 C CA . CYS A 1 85 ? -3.333 10.737 -5.288 1.00 93.19 85 CYS A CA 1
ATOM 653 C C . CYS A 1 85 ? -4.466 10.452 -4.283 1.00 93.19 85 CYS A C 1
ATOM 655 O O . CYS A 1 85 ? -5.547 11.017 -4.465 1.00 93.19 85 CYS A O 1
ATOM 657 N N . HIS A 1 86 ? -4.242 9.596 -3.278 1.00 94.12 86 HIS A N 1
ATOM 658 C CA . HIS A 1 86 ? -5.260 9.113 -2.330 1.00 94.12 86 HIS A CA 1
ATOM 659 C C . HIS A 1 86 ? -4.799 9.242 -0.865 1.00 94.12 86 HIS A C 1
ATOM 661 O O . HIS A 1 86 ? -4.587 8.249 -0.166 1.00 94.12 86 HIS A O 1
ATOM 667 N N . ASN A 1 87 ? -4.624 10.474 -0.399 1.00 93.88 87 ASN A N 1
ATOM 668 C CA . ASN A 1 87 ? -4.243 10.837 0.962 1.00 93.88 87 ASN A CA 1
ATOM 669 C C . ASN A 1 87 ? -5.267 11.770 1.626 1.00 93.88 87 ASN A C 1
ATOM 671 O O . ASN A 1 87 ? -6.106 12.396 0.979 1.00 93.88 87 ASN A O 1
ATOM 675 N N . SER A 1 88 ? -5.187 11.906 2.944 1.00 93.44 88 SER A N 1
ATOM 676 C CA . SER A 1 88 ? -6.151 12.662 3.737 1.00 93.44 88 SER A CA 1
ATOM 677 C C . SER A 1 88 ? -5.873 14.172 3.847 1.00 93.44 88 SER A C 1
ATOM 679 O O . SER A 1 88 ? -6.689 14.893 4.444 1.00 93.44 88 SER A O 1
ATOM 681 N N . ILE A 1 89 ? -4.755 14.652 3.291 1.00 92.50 89 ILE A N 1
ATOM 682 C CA . ILE A 1 89 ? -4.235 16.017 3.443 1.00 92.50 89 ILE A CA 1
ATOM 683 C C . ILE A 1 89 ? -4.634 16.913 2.270 1.00 92.50 89 ILE A C 1
ATOM 685 O O . ILE A 1 89 ? -5.328 17.906 2.476 1.00 92.50 89 ILE A O 1
ATOM 689 N N . ASP A 1 90 ? -4.194 16.587 1.056 1.00 86.31 90 ASP A N 1
ATOM 690 C CA . ASP A 1 90 ? -4.288 17.480 -0.106 1.00 86.31 90 ASP A CA 1
ATOM 691 C C . ASP A 1 90 ? -4.686 16.784 -1.416 1.00 86.31 90 ASP A C 1
ATOM 693 O O . ASP A 1 90 ? -4.994 17.472 -2.396 1.00 86.31 90 ASP A O 1
ATOM 697 N N . LYS A 1 91 ? -4.712 15.444 -1.457 1.00 77.38 91 LYS A N 1
ATOM 698 C CA . LYS A 1 91 ? -5.054 14.672 -2.662 1.00 77.38 91 LYS A CA 1
ATOM 699 C C . LYS A 1 91 ? -6.035 13.551 -2.333 1.00 77.38 91 LYS A C 1
ATOM 701 O O . LYS A 1 91 ? -5.622 12.464 -1.972 1.00 77.38 91 LYS A O 1
ATOM 706 N N . LYS A 1 92 ? -7.332 13.802 -2.519 1.00 76.62 92 LYS A N 1
ATOM 707 C CA . LYS A 1 92 ? -8.405 12.799 -2.386 1.00 76.62 92 LYS A CA 1
ATOM 708 C C . LYS A 1 92 ? -9.077 12.541 -3.728 1.00 76.62 92 LYS A C 1
ATOM 710 O O . LYS A 1 92 ? -10.225 12.925 -3.941 1.00 76.62 92 LYS A O 1
ATOM 715 N N . LYS A 1 93 ? -8.355 11.964 -4.691 1.00 84.56 93 LYS A N 1
ATOM 716 C CA . LYS A 1 93 ? -9.007 11.586 -5.953 1.00 84.56 93 LYS A CA 1
ATOM 717 C C . LYS A 1 93 ? -10.088 10.544 -5.671 1.00 84.56 93 LYS A C 1
ATOM 719 O O . LYS A 1 93 ? -9.836 9.578 -4.955 1.00 84.56 93 LYS A O 1
ATOM 724 N N . GLY A 1 94 ? -11.278 10.762 -6.228 1.00 84.69 94 GLY A N 1
ATOM 725 C CA . GLY A 1 94 ? -12.439 9.903 -5.983 1.00 84.69 94 GLY A CA 1
ATOM 726 C C . GLY A 1 94 ? -12.887 9.881 -4.520 1.00 84.69 94 GLY A C 1
ATOM 727 O O . GLY A 1 94 ? -13.362 8.848 -4.070 1.00 84.69 94 GLY A O 1
ATOM 728 N N . ASP A 1 95 ? -12.654 10.970 -3.773 1.00 87.44 95 ASP A N 1
ATOM 729 C CA . ASP A 1 95 ? -12.986 11.110 -2.345 1.00 87.44 95 ASP A CA 1
ATOM 730 C C . ASP A 1 95 ? -12.401 10.011 -1.436 1.00 87.44 95 ASP A C 1
ATOM 732 O O . ASP A 1 95 ? -12.852 9.794 -0.313 1.00 87.44 95 ASP A O 1
ATOM 736 N N . LEU A 1 96 ? -11.328 9.361 -1.897 1.00 92.38 96 LEU A N 1
ATOM 737 C CA . LEU A 1 96 ? -10.675 8.244 -1.227 1.00 92.38 96 LEU A CA 1
ATOM 738 C C . LEU A 1 96 ? -9.365 8.677 -0.558 1.00 92.38 96 LEU A C 1
ATOM 740 O O . LEU A 1 96 ? -8.507 9.299 -1.191 1.00 92.38 96 LEU A O 1
ATOM 744 N N . ALA A 1 97 ? -9.191 8.285 0.705 1.00 94.25 97 ALA A N 1
ATOM 745 C CA . ALA A 1 97 ? -7.950 8.423 1.462 1.00 94.25 97 ALA A CA 1
ATOM 746 C C . ALA A 1 97 ? -7.499 7.047 1.975 1.00 94.25 97 ALA A C 1
ATOM 748 O O . ALA A 1 97 ? -8.294 6.319 2.563 1.00 94.25 97 ALA A O 1
ATOM 749 N N . LEU A 1 98 ? -6.233 6.696 1.732 1.00 95.31 98 LEU A N 1
ATOM 750 C CA . LEU A 1 98 ? -5.657 5.376 2.038 1.00 95.31 98 LEU A CA 1
ATOM 751 C C . LEU A 1 98 ? -4.572 5.427 3.127 1.00 95.31 98 LEU A C 1
ATOM 753 O O . LEU A 1 98 ? -3.964 4.406 3.456 1.00 95.31 98 LEU A O 1
ATOM 757 N N . ASP A 1 99 ? -4.279 6.616 3.652 1.00 94.19 99 ASP A N 1
ATOM 758 C CA . ASP A 1 99 ? -3.172 6.915 4.564 1.00 94.19 99 ASP A CA 1
ATOM 759 C C . ASP A 1 99 ? -3.480 6.642 6.045 1.00 94.19 99 ASP A C 1
ATOM 761 O O . ASP A 1 99 ? -2.563 6.692 6.867 1.00 94.19 99 ASP A O 1
ATOM 765 N N . TRP A 1 100 ? -4.725 6.287 6.375 1.00 93.50 100 TRP A N 1
ATOM 766 C CA . TRP A 1 100 ? -5.169 5.870 7.708 1.00 93.50 100 TRP A CA 1
ATOM 767 C C . TRP A 1 100 ? -6.483 5.070 7.636 1.00 93.50 100 TRP A C 1
ATOM 769 O O . TRP A 1 100 ? -7.139 5.053 6.592 1.00 93.50 100 TRP A O 1
ATOM 779 N N . SER A 1 101 ? -6.841 4.375 8.718 1.00 92.62 101 SER A N 1
ATOM 780 C CA . SER A 1 101 ? -7.816 3.276 8.686 1.00 92.62 101 SER A CA 1
ATOM 781 C C . SER A 1 101 ? -9.285 3.703 8.596 1.00 92.62 101 SER A C 1
ATOM 783 O O . SER A 1 101 ? -10.054 3.054 7.892 1.00 92.62 101 SER A O 1
ATOM 785 N N . GLU A 1 102 ? -9.690 4.792 9.253 1.00 88.44 102 GLU A N 1
ATOM 786 C CA . GLU A 1 102 ? -11.096 5.239 9.299 1.00 88.44 102 GLU A CA 1
ATOM 787 C C . GLU A 1 102 ? -11.704 5.486 7.899 1.00 88.44 102 GLU A C 1
ATOM 789 O O . GLU A 1 102 ? -12.652 4.789 7.534 1.00 88.44 102 GLU A O 1
ATOM 794 N N . PRO A 1 103 ? -11.148 6.362 7.034 1.00 85.69 103 PRO A N 1
ATOM 795 C CA . PRO A 1 103 ? -11.734 6.609 5.714 1.00 85.69 103 PRO A CA 1
ATOM 796 C C . PRO A 1 103 ? -11.613 5.411 4.774 1.00 85.69 103 PRO A C 1
ATOM 798 O O . PRO A 1 103 ? -12.392 5.289 3.831 1.00 85.69 103 PRO A O 1
ATOM 801 N N . LEU A 1 104 ? -10.627 4.541 4.996 1.00 86.38 104 LEU A N 1
ATOM 802 C CA . LEU A 1 104 ? -10.455 3.330 4.212 1.00 86.38 104 LEU A CA 1
ATOM 803 C C . LEU A 1 104 ? -11.645 2.388 4.423 1.00 86.38 104 LEU A C 1
ATOM 805 O O . LEU A 1 104 ? -12.200 1.882 3.448 1.00 86.38 104 LEU A O 1
ATOM 809 N N . ILE A 1 105 ? -12.057 2.208 5.678 1.00 84.94 105 ILE A N 1
ATOM 810 C CA . ILE A 1 105 ? -13.227 1.407 6.046 1.00 84.94 105 ILE A CA 1
ATOM 811 C C . ILE A 1 105 ? -14.506 2.084 5.540 1.00 84.94 105 ILE A C 1
ATOM 813 O O . ILE A 1 105 ? -15.303 1.445 4.852 1.00 84.94 105 ILE A O 1
ATOM 817 N N . ASP A 1 106 ? -14.664 3.384 5.798 1.00 86.75 106 ASP A N 1
ATOM 818 C CA . ASP A 1 106 ? -15.873 4.133 5.435 1.00 86.75 106 ASP A CA 1
ATOM 819 C C . ASP A 1 106 ? -16.108 4.208 3.922 1.00 86.75 106 ASP A C 1
ATOM 821 O O . ASP A 1 106 ? -17.249 4.265 3.463 1.00 86.75 106 ASP A O 1
ATOM 825 N N . SER A 1 107 ? -15.037 4.186 3.125 1.00 88.94 107 SER A N 1
ATOM 826 C CA . SER A 1 107 ? -15.137 4.238 1.664 1.00 88.94 107 SER A CA 1
ATOM 827 C C . SER A 1 107 ? -15.756 2.983 1.037 1.00 88.94 107 SER A C 1
ATOM 829 O O . SER A 1 107 ? -16.180 3.028 -0.118 1.00 88.94 107 SER A O 1
ATOM 831 N N . GLY A 1 108 ? -15.765 1.849 1.749 1.00 90.38 108 GLY A N 1
ATOM 832 C CA . GLY A 1 108 ? -16.243 0.567 1.227 1.00 90.38 108 GLY A CA 1
ATOM 833 C C . GLY A 1 108 ? -15.406 -0.015 0.077 1.00 90.38 108 GLY A C 1
ATOM 834 O O . GLY A 1 108 ? -15.820 -0.989 -0.549 1.00 90.38 108 GLY A O 1
ATOM 835 N N . VAL A 1 109 ? -14.225 0.545 -0.225 1.00 94.25 109 VAL A N 1
ATOM 836 C CA . VAL A 1 109 ? -13.357 0.036 -1.309 1.00 94.25 109 VAL A CA 1
ATOM 837 C C . VAL A 1 109 ? -12.663 -1.279 -0.950 1.00 94.25 109 VAL A C 1
ATOM 839 O O . VAL A 1 109 ? -12.161 -1.979 -1.834 1.00 94.25 109 VAL A O 1
ATOM 842 N N . ILE A 1 110 ? -12.640 -1.613 0.340 1.00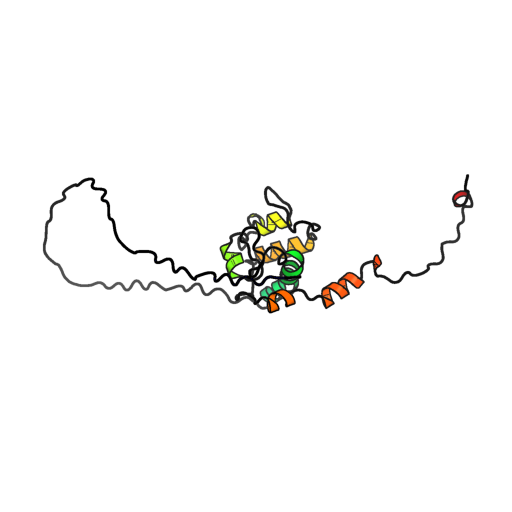 95.81 110 ILE A N 1
ATOM 843 C CA . ILE A 1 110 ? -12.222 -2.903 0.875 1.00 95.81 110 ILE A CA 1
ATOM 844 C C . ILE A 1 110 ? -13.441 -3.577 1.491 1.00 95.81 110 ILE A C 1
ATOM 846 O O . ILE A 1 110 ? -14.127 -2.994 2.325 1.00 95.81 110 ILE A O 1
ATOM 850 N N . VAL A 1 111 ? -13.656 -4.833 1.115 1.00 95.75 111 VAL A N 1
ATOM 851 C CA . VAL A 1 111 ? -14.590 -5.745 1.771 1.00 95.75 111 VAL A CA 1
ATOM 852 C C . VAL A 1 111 ? -13.754 -6.692 2.639 1.00 95.75 111 VAL A C 1
ATOM 854 O O . VAL A 1 111 ? -13.102 -7.588 2.092 1.00 95.75 111 VAL A O 1
ATOM 857 N N . PRO A 1 112 ? -13.705 -6.500 3.973 1.00 95.31 112 PRO A N 1
ATOM 858 C CA . PRO A 1 112 ? -12.900 -7.335 4.861 1.00 95.31 112 PRO A CA 1
ATOM 859 C C . PRO A 1 112 ? -13.219 -8.822 4.677 1.00 95.31 112 PRO A C 1
ATOM 861 O O . PRO A 1 112 ? -14.378 -9.229 4.670 1.00 95.31 112 PRO A O 1
ATOM 864 N N . GLY A 1 113 ? -12.184 -9.639 4.493 1.00 97.00 113 GLY A N 1
ATOM 865 C CA . GLY A 1 113 ? -12.310 -11.074 4.235 1.00 97.00 113 GLY A CA 1
ATOM 866 C C . GLY A 1 113 ? -12.586 -11.448 2.774 1.00 97.00 113 GLY A C 1
ATOM 867 O O . GLY A 1 113 ? -12.398 -12.612 2.421 1.00 97.00 113 GLY A O 1
ATOM 868 N N . ASN A 1 114 ? -12.958 -10.498 1.905 1.00 97.75 114 ASN A N 1
ATOM 869 C CA . ASN A 1 114 ? -13.319 -10.770 0.512 1.00 97.75 114 ASN A CA 1
ATOM 870 C C . ASN A 1 114 ? -12.516 -9.922 -0.499 1.00 97.75 114 ASN A C 1
ATOM 872 O O . ASN A 1 114 ? -12.963 -8.857 -0.945 1.00 97.75 114 ASN A O 1
ATOM 876 N N . PRO A 1 115 ? -11.331 -10.403 -0.921 1.00 97.31 115 PRO A N 1
ATOM 877 C CA . PRO A 1 115 ? -10.529 -9.731 -1.940 1.00 97.31 115 PRO A CA 1
ATOM 878 C C . PRO A 1 115 ? -11.243 -9.602 -3.289 1.00 97.31 115 PRO A C 1
ATOM 880 O O . PRO A 1 115 ? -11.084 -8.593 -3.965 1.00 97.31 115 PRO A O 1
ATOM 883 N N . GLU A 1 116 ? -12.059 -10.589 -3.665 1.00 96.06 116 GLU A N 1
ATOM 884 C CA . GLU A 1 116 ? -12.719 -10.637 -4.976 1.00 96.06 116 GLU A CA 1
ATOM 885 C C . GLU A 1 116 ? -13.839 -9.598 -5.114 1.00 96.06 116 GLU A C 1
ATOM 887 O O . GLU A 1 116 ? -14.149 -9.156 -6.218 1.00 96.06 116 GLU A O 1
ATOM 892 N N . GLU A 1 117 ? -14.439 -9.165 -4.004 1.00 95.75 117 GLU A N 1
ATOM 893 C CA . GLU A 1 117 ? -15.445 -8.097 -3.998 1.00 95.75 117 GLU A CA 1
ATOM 894 C C . GLU A 1 117 ? -14.848 -6.706 -3.760 1.00 95.75 117 GLU A C 1
ATOM 896 O O . GLU A 1 117 ? -15.484 -5.705 -4.090 1.00 95.75 117 GLU A O 1
ATOM 901 N N . SER A 1 118 ? -13.607 -6.629 -3.279 1.00 96.62 118 SER A N 1
ATOM 902 C CA . SER A 1 118 ? -12.937 -5.371 -2.944 1.00 96.62 118 SER A CA 1
ATOM 903 C C . SER A 1 118 ? -12.556 -4.563 -4.189 1.00 96.62 118 SER A C 1
ATOM 905 O O . SER A 1 118 ? -11.743 -4.996 -5.009 1.00 96.62 118 SER A O 1
ATOM 907 N N . A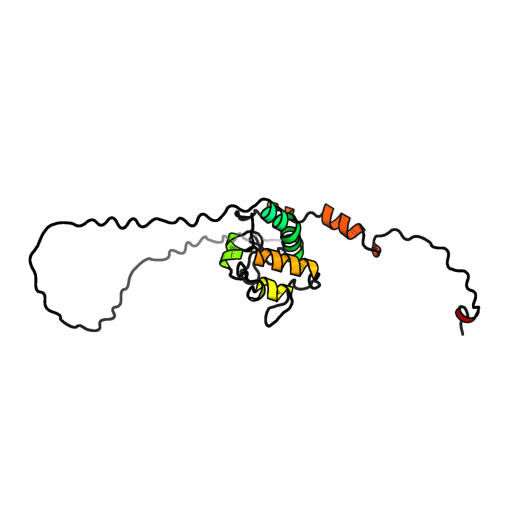LA A 1 119 ? -13.087 -3.343 -4.306 1.00 95.62 119 ALA A N 1
ATOM 908 C CA . ALA A 1 119 ? -12.784 -2.425 -5.407 1.00 95.62 119 ALA A CA 1
ATOM 909 C C . ALA A 1 119 ? -11.285 -2.094 -5.503 1.00 95.62 119 ALA A C 1
ATOM 911 O O . ALA A 1 119 ? -10.741 -2.051 -6.606 1.00 95.62 119 ALA A O 1
ATOM 912 N N . LEU A 1 120 ? -10.598 -1.935 -4.362 1.00 96.00 120 LEU A N 1
ATOM 913 C CA . LEU A 1 120 ? -9.147 -1.716 -4.324 1.00 96.00 120 LEU A CA 1
ATOM 914 C C . LEU A 1 120 ? -8.390 -2.846 -5.037 1.00 96.00 120 LEU A C 1
ATOM 916 O O . LEU A 1 120 ? -7.492 -2.578 -5.833 1.00 96.00 120 LEU A O 1
ATOM 920 N N . ILE A 1 121 ? -8.772 -4.101 -4.781 1.00 97.62 121 ILE A N 1
ATOM 921 C CA . ILE A 1 121 ? -8.129 -5.280 -5.373 1.00 97.62 121 ILE A CA 1
ATOM 922 C C . ILE A 1 121 ? -8.376 -5.326 -6.881 1.00 97.62 121 ILE A C 1
ATOM 924 O O . ILE A 1 121 ? -7.431 -5.509 -7.646 1.00 97.62 121 ILE A O 1
ATOM 928 N N . LYS A 1 122 ? -9.612 -5.080 -7.328 1.00 97.00 122 LYS A N 1
ATOM 929 C CA . LYS A 1 122 ? -9.948 -5.019 -8.762 1.00 97.00 122 LYS A CA 1
ATOM 930 C C . LYS A 1 122 ? -9.154 -3.930 -9.486 1.00 97.00 122 LYS A C 1
ATOM 932 O O . LYS A 1 122 ? -8.561 -4.194 -10.531 1.00 97.00 122 LYS A O 1
ATOM 937 N N . ALA A 1 123 ? -9.047 -2.745 -8.881 1.00 96.38 123 ALA A N 1
ATOM 938 C CA . ALA A 1 123 ? -8.299 -1.622 -9.438 1.00 96.38 123 ALA A CA 1
ATOM 939 C C . ALA A 1 123 ? -6.799 -1.923 -9.585 1.00 96.38 123 ALA A C 1
ATOM 941 O O . ALA A 1 123 ? -6.231 -1.596 -10.622 1.00 96.38 123 ALA A O 1
ATOM 942 N N . ILE A 1 124 ? -6.148 -2.573 -8.608 1.00 97.44 124 ILE A N 1
ATOM 943 C CA . ILE A 1 124 ? -4.712 -2.928 -8.707 1.00 97.44 124 ILE A CA 1
ATOM 944 C C . ILE A 1 124 ? -4.455 -4.178 -9.561 1.00 97.44 124 ILE A C 1
ATOM 946 O O . ILE A 1 124 ? -3.369 -4.339 -10.128 1.00 97.44 124 ILE A O 1
ATOM 950 N N . ARG A 1 125 ? -5.449 -5.065 -9.686 1.00 96.75 125 ARG A N 1
ATOM 951 C CA . ARG A 1 125 ? -5.424 -6.186 -10.632 1.00 96.75 125 ARG A CA 1
ATOM 952 C C . ARG A 1 125 ? -5.698 -5.752 -12.065 1.00 96.75 125 ARG A C 1
ATOM 954 O O . ARG A 1 125 ? -5.361 -6.513 -12.963 1.00 96.75 125 ARG A O 1
ATOM 961 N N . HIS A 1 126 ? -6.182 -4.532 -12.291 1.00 95.44 126 HIS A N 1
ATOM 962 C CA . HIS A 1 126 ? -6.629 -4.057 -13.608 1.00 95.44 126 HIS A CA 1
ATOM 963 C C . HIS A 1 126 ? -7.751 -4.955 -14.158 1.00 95.44 126 HIS A C 1
ATOM 965 O O . HIS A 1 126 ? -7.741 -5.306 -15.336 1.00 95.44 126 HIS A O 1
ATOM 971 N N . ASP A 1 127 ? -8.678 -5.354 -13.284 1.00 90.88 127 ASP A N 1
ATOM 972 C CA . ASP A 1 127 ? -9.784 -6.257 -13.607 1.00 90.88 127 ASP A CA 1
ATOM 973 C C . ASP A 1 127 ? -11.123 -5.503 -13.676 1.00 90.88 127 ASP A C 1
ATOM 975 O O . ASP A 1 127 ? -11.435 -4.670 -12.820 1.00 90.88 127 ASP A O 1
ATOM 979 N N . GLY A 1 128 ? -11.964 -5.882 -14.644 1.00 83.94 128 GLY A N 1
ATOM 980 C CA . GLY A 1 128 ? -13.338 -5.387 -14.776 1.00 83.94 128 GLY A CA 1
ATOM 981 C C . GLY A 1 128 ? -13.434 -3.916 -15.193 1.00 83.94 128 GLY A C 1
ATOM 982 O O . GLY A 1 128 ? -12.576 -3.408 -15.908 1.00 83.94 128 GLY A O 1
ATOM 983 N 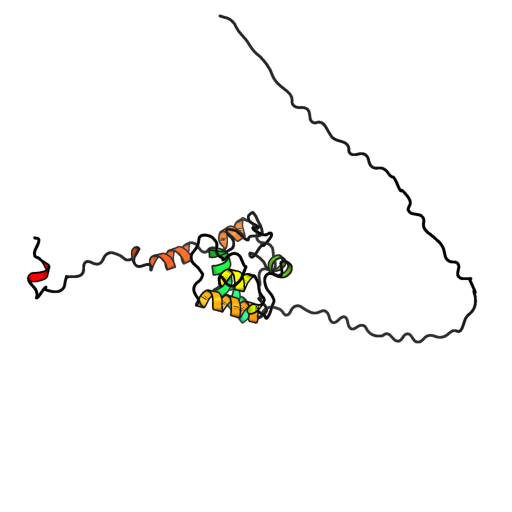N . ASP A 1 129 ? -14.495 -3.245 -14.735 1.00 84.88 129 ASP A N 1
ATOM 984 C CA . ASP A 1 129 ? -14.833 -1.859 -15.105 1.00 84.88 129 ASP A CA 1
ATOM 985 C C . ASP A 1 129 ? -14.229 -0.803 -14.152 1.00 84.88 129 ASP A C 1
ATOM 987 O O . ASP A 1 129 ? -14.705 0.332 -14.083 1.00 84.88 129 ASP A O 1
ATOM 991 N N . PHE A 1 130 ? -13.205 -1.164 -13.371 1.00 88.69 130 PHE A N 1
ATOM 992 C CA . PHE A 1 130 ? -12.530 -0.236 -12.461 1.00 88.69 130 PHE A CA 1
ATOM 993 C C . PHE A 1 130 ? -11.374 0.477 -13.161 1.00 88.69 130 PHE A C 1
ATOM 995 O O . PHE A 1 130 ? -10.625 -0.130 -13.926 1.00 88.69 130 PHE A O 1
ATOM 1002 N N . GLU A 1 131 ? -11.187 1.761 -12.848 1.00 91.00 131 GLU A N 1
ATOM 1003 C CA . GLU A 1 131 ? -10.025 2.515 -13.322 1.00 91.00 131 GLU A CA 1
ATOM 1004 C C . GLU A 1 131 ? -8.730 1.826 -12.838 1.00 91.00 131 GLU A C 1
ATOM 1006 O O . GLU A 1 131 ? -8.579 1.583 -11.633 1.00 91.00 131 GLU A O 1
ATOM 1011 N N . PRO A 1 132 ? -7.790 1.498 -13.742 1.00 94.12 132 PRO A N 1
ATOM 1012 C CA . PRO A 1 132 ? -6.583 0.773 -13.381 1.00 94.12 132 PRO A CA 1
ATOM 1013 C C . PRO A 1 132 ? -5.669 1.624 -12.499 1.00 94.12 132 PRO A C 1
ATOM 1015 O O . PRO A 1 132 ? -5.362 2.779 -12.801 1.00 94.12 132 PRO A O 1
ATOM 1018 N N . MET A 1 133 ? -5.178 1.017 -11.420 1.00 95.38 133 MET A N 1
ATOM 1019 C CA . MET A 1 133 ? -4.272 1.650 -10.466 1.00 95.38 133 MET A CA 1
ATOM 1020 C C . MET A 1 133 ? -2.946 0.883 -10.350 1.00 95.38 133 MET A C 1
ATOM 1022 O O . MET A 1 133 ? -2.924 -0.342 -10.492 1.00 95.38 133 MET A O 1
ATOM 1026 N N . PRO A 1 134 ? -1.824 1.570 -10.067 1.00 94.62 134 PRO A N 1
ATOM 1027 C CA . PRO A 1 134 ? -1.682 3.025 -9.977 1.00 94.62 134 PRO A CA 1
ATOM 1028 C C . PRO A 1 134 ? -1.726 3.712 -11.354 1.00 94.62 134 PRO A C 1
ATOM 1030 O O . PRO A 1 134 ? -1.205 3.192 -12.340 1.00 94.62 134 PRO A O 1
ATOM 1033 N N . LEU A 1 135 ? -2.321 4.906 -11.422 1.00 89.75 135 LEU A N 1
ATOM 1034 C CA . LEU A 1 135 ? -2.382 5.697 -12.655 1.00 89.75 135 LEU A CA 1
ATOM 1035 C C . LEU A 1 135 ? -0.995 6.211 -13.056 1.00 89.75 135 LEU A C 1
ATOM 1037 O O . LEU A 1 135 ? -0.251 6.714 -12.219 1.00 89.75 135 LEU A O 1
ATOM 1041 N N . LYS A 1 136 ? -0.690 6.172 -14.359 1.00 86.69 136 LYS A N 1
ATOM 1042 C CA . LYS A 1 136 ? 0.583 6.649 -14.948 1.00 86.69 136 LYS A CA 1
ATOM 1043 C C . LYS A 1 136 ? 1.840 5.912 -14.462 1.00 86.69 136 LYS A C 1
ATOM 1045 O O . LYS A 1 136 ? 2.946 6.369 -14.742 1.00 86.69 136 LYS A O 1
ATOM 1050 N N . SER A 1 137 ? 1.670 4.763 -13.820 1.00 87.12 137 SER A N 1
ATOM 1051 C CA . SER A 1 137 ? 2.756 3.893 -13.378 1.00 87.12 137 SER A CA 1
ATOM 1052 C C . SER A 1 137 ? 2.515 2.461 -13.858 1.00 87.12 137 SER A C 1
ATOM 1054 O O . SER A 1 137 ? 1.381 2.102 -14.189 1.00 87.12 137 SER A O 1
ATOM 1056 N N . PRO A 1 138 ? 3.561 1.620 -13.929 1.00 90.56 138 PRO A N 1
ATOM 1057 C CA . PRO A 1 138 ? 3.387 0.209 -14.236 1.00 90.56 138 PRO A CA 1
ATOM 1058 C C . PRO A 1 138 ? 2.454 -0.480 -13.237 1.00 90.56 138 PRO A C 1
ATOM 1060 O O . PRO A 1 138 ? 2.405 -0.127 -12.056 1.00 90.56 138 PRO A O 1
ATOM 1063 N N . LYS A 1 139 ? 1.762 -1.520 -13.709 1.00 95.12 139 LYS A N 1
ATOM 1064 C CA . LYS A 1 139 ? 0.995 -2.422 -12.848 1.00 95.12 139 LYS A CA 1
ATOM 1065 C C . LYS A 1 139 ? 1.890 -2.990 -11.745 1.00 95.12 139 LYS A C 1
ATOM 1067 O O . LYS A 1 139 ? 3.041 -3.354 -11.999 1.00 95.12 139 LYS A O 1
ATOM 1072 N N . LEU A 1 140 ? 1.339 -3.113 -10.539 1.00 96.88 140 LEU A N 1
ATOM 1073 C CA . LEU A 1 140 ? 2.054 -3.706 -9.412 1.00 96.88 140 LEU A CA 1
ATOM 1074 C C . LEU A 1 140 ? 2.467 -5.152 -9.720 1.00 96.88 140 LEU A C 1
ATOM 1076 O O . LEU A 1 140 ? 1.771 -5.900 -10.413 1.00 96.88 140 LEU A O 1
ATOM 1080 N N . ALA A 1 141 ? 3.609 -5.564 -9.171 1.00 96.81 141 ALA A N 1
ATOM 1081 C CA . ALA A 1 141 ? 4.084 -6.934 -9.307 1.00 96.81 141 ALA A CA 1
ATOM 1082 C C . ALA A 1 141 ? 3.074 -7.929 -8.708 1.00 96.81 141 ALA A C 1
ATOM 1084 O O . ALA A 1 141 ? 2.451 -7.657 -7.682 1.00 96.81 141 ALA A O 1
ATOM 1085 N N . LYS A 1 142 ? 2.967 -9.128 -9.297 1.00 97.81 142 LYS A N 1
ATOM 1086 C CA . LYS A 1 142 ? 2.013 -10.166 -8.859 1.00 97.81 142 LYS A CA 1
ATOM 1087 C C . LYS A 1 142 ? 2.111 -10.486 -7.363 1.00 97.81 142 LYS A C 1
ATOM 1089 O O . LYS A 1 142 ? 1.090 -10.652 -6.710 1.00 97.81 142 LYS A O 1
ATOM 1094 N N . LEU A 1 143 ? 3.329 -10.536 -6.815 1.00 97.88 143 LEU A N 1
ATOM 1095 C CA . LEU A 1 143 ? 3.552 -10.773 -5.385 1.00 97.88 143 LEU A CA 1
ATOM 1096 C C . LEU A 1 143 ? 2.979 -9.647 -4.513 1.00 97.88 143 LEU A C 1
ATOM 1098 O O . LEU A 1 143 ? 2.431 -9.914 -3.452 1.00 97.88 143 LEU A O 1
ATOM 1102 N N . ILE A 1 144 ? 3.091 -8.398 -4.963 1.00 98.19 144 ILE A N 1
ATOM 1103 C CA . ILE A 1 144 ? 2.552 -7.245 -4.242 1.00 98.19 144 ILE A CA 1
ATOM 1104 C C . ILE A 1 144 ? 1.027 -7.311 -4.237 1.00 98.19 144 ILE A C 1
ATOM 1106 O O . ILE A 1 144 ? 0.430 -7.228 -3.171 1.00 98.19 144 ILE A O 1
ATOM 1110 N N . ILE A 1 145 ? 0.407 -7.561 -5.393 1.00 98.56 145 ILE A N 1
ATOM 1111 C CA . ILE A 1 145 ? -1.047 -7.760 -5.495 1.00 98.56 145 ILE A CA 1
ATOM 1112 C C . ILE A 1 145 ? -1.498 -8.890 -4.558 1.00 98.56 145 ILE A C 1
ATOM 1114 O O . ILE A 1 145 ? -2.425 -8.699 -3.776 1.00 98.56 145 ILE A O 1
ATOM 1118 N N . LYS A 1 146 ? -0.785 -10.024 -4.549 1.00 98.69 146 LYS A N 1
ATOM 1119 C CA . LYS A 1 146 ? -1.068 -11.134 -3.631 1.00 98.69 146 LYS A CA 1
ATOM 1120 C C . LYS A 1 146 ? -0.998 -10.710 -2.157 1.00 98.69 146 LYS A C 1
ATOM 1122 O O . LYS A 1 146 ? -1.860 -11.102 -1.380 1.00 98.69 146 LYS A O 1
ATOM 1127 N N . ASN A 1 147 ? -0.020 -9.893 -1.759 1.00 98.69 147 ASN A N 1
ATOM 1128 C CA . ASN A 1 147 ? 0.054 -9.395 -0.380 1.00 98.69 147 ASN A CA 1
ATOM 1129 C C . ASN A 1 147 ? -1.175 -8.549 -0.013 1.00 98.69 147 ASN A C 1
ATOM 1131 O O . ASN A 1 147 ? -1.682 -8.682 1.096 1.00 98.69 147 ASN A O 1
ATOM 1135 N N . PHE A 1 148 ? -1.673 -7.714 -0.932 1.00 98.62 148 PHE A N 1
ATOM 1136 C CA . PHE A 1 148 ? -2.912 -6.957 -0.719 1.00 98.62 148 PHE A CA 1
ATOM 1137 C C . PHE A 1 148 ? -4.129 -7.875 -0.591 1.00 98.62 148 PHE A C 1
ATOM 1139 O O . PHE A 1 148 ? -4.961 -7.662 0.286 1.00 98.62 148 PHE A O 1
ATOM 1146 N N . GLU A 1 149 ? -4.227 -8.918 -1.414 1.00 98.56 149 GLU A N 1
ATOM 1147 C CA . GLU A 1 149 ? -5.294 -9.917 -1.294 1.00 98.56 149 GLU A CA 1
ATOM 1148 C C . GLU A 1 149 ? -5.241 -10.645 0.051 1.00 98.56 149 GLU A C 1
ATOM 1150 O O . GLU A 1 149 ? -6.270 -10.825 0.696 1.00 98.56 149 GLU A O 1
ATOM 1155 N N . ASP A 1 150 ? -4.048 -11.053 0.487 1.00 98.69 150 ASP A N 1
ATOM 1156 C CA . ASP A 1 150 ? -3.840 -11.708 1.778 1.00 98.69 150 ASP A CA 1
ATOM 1157 C C . ASP A 1 150 ? -4.207 -10.768 2.933 1.00 98.69 150 ASP A C 1
ATOM 1159 O O . ASP A 1 150 ? -4.925 -11.171 3.846 1.00 98.69 150 ASP A O 1
ATOM 1163 N N . TRP A 1 151 ? -3.810 -9.498 2.854 1.00 98.31 151 TRP A N 1
ATOM 1164 C CA . TRP A 1 151 ? -4.189 -8.473 3.823 1.00 98.31 151 TRP A CA 1
ATOM 1165 C C . TRP A 1 151 ? -5.701 -8.277 3.913 1.00 98.31 151 TRP A C 1
ATOM 1167 O O . TRP A 1 151 ? -6.256 -8.331 5.009 1.00 98.31 151 TRP A O 1
ATOM 1177 N N . VAL A 1 152 ? -6.387 -8.133 2.776 1.00 98.00 152 VAL A N 1
ATOM 1178 C CA . VAL A 1 152 ? -7.851 -8.034 2.749 1.00 98.00 152 VAL A CA 1
ATOM 1179 C C . VAL A 1 152 ? -8.492 -9.300 3.313 1.00 98.00 152 VAL A C 1
ATOM 1181 O O . VAL A 1 152 ? -9.429 -9.204 4.105 1.00 98.00 152 VAL A O 1
ATOM 1184 N N . ARG A 1 153 ? -7.967 -10.486 2.987 1.00 98.06 153 ARG A N 1
ATOM 1185 C CA . ARG A 1 153 ? -8.467 -11.768 3.507 1.00 98.06 153 ARG A CA 1
ATOM 1186 C C . ARG A 1 153 ? -8.329 -11.886 5.028 1.00 98.06 153 ARG A C 1
ATOM 1188 O O . ARG A 1 153 ? -9.187 -12.493 5.655 1.00 98.06 153 ARG A O 1
ATOM 1195 N N . MET A 1 154 ? -7.307 -11.265 5.622 1.00 96.44 154 MET A N 1
ATOM 1196 C CA . MET A 1 154 ? -7.131 -11.151 7.079 1.00 96.44 154 MET A CA 1
ATOM 1197 C C . MET A 1 154 ? -8.055 -10.113 7.741 1.00 96.44 154 MET A C 1
ATOM 1199 O O . MET A 1 154 ? -7.956 -9.898 8.946 1.00 96.44 154 MET A O 1
ATOM 1203 N N . GLY A 1 155 ? -8.928 -9.454 6.975 1.00 95.25 155 GLY A N 1
ATOM 1204 C CA . GLY A 1 155 ? -9.808 -8.392 7.463 1.00 95.25 155 GLY A CA 1
ATOM 1205 C C . GLY A 1 155 ? -9.229 -6.984 7.317 1.00 95.25 155 GLY A C 1
ATOM 1206 O O . GLY A 1 155 ? -9.746 -6.060 7.933 1.00 95.25 155 GLY A O 1
ATOM 1207 N N . ALA A 1 156 ? -8.173 -6.822 6.512 1.00 96.12 156 ALA A N 1
ATOM 1208 C CA . ALA A 1 156 ? -7.442 -5.571 6.311 1.00 96.12 156 ALA A CA 1
ATOM 1209 C C . ALA A 1 156 ? -6.990 -4.889 7.623 1.00 96.12 156 ALA A C 1
ATOM 1211 O O . ALA A 1 156 ? -7.271 -3.707 7.830 1.00 96.12 156 ALA A O 1
ATOM 1212 N N . PRO A 1 157 ? -6.279 -5.605 8.519 1.00 95.81 157 PRO A N 1
ATOM 1213 C CA . PRO A 1 157 ? -5.795 -5.030 9.770 1.00 95.81 157 PRO A CA 1
ATOM 1214 C C . PRO A 1 157 ? -4.879 -3.828 9.507 1.00 95.81 157 PRO A C 1
ATOM 1216 O O . PRO A 1 157 ? -3.905 -3.941 8.760 1.00 95.81 157 PRO A O 1
ATOM 1219 N N . ASP A 1 158 ? -5.191 -2.685 10.117 1.00 95.31 158 ASP A N 1
ATOM 1220 C CA . ASP A 1 158 ? -4.484 -1.423 9.899 1.00 95.31 158 ASP A CA 1
ATOM 1221 C C . ASP A 1 158 ? -4.259 -0.675 11.230 1.00 95.31 158 ASP A C 1
ATOM 1223 O O . ASP A 1 158 ? -5.225 -0.215 11.848 1.00 95.31 158 ASP A O 1
ATOM 1227 N N . PRO A 1 159 ? -3.002 -0.530 11.696 1.00 94.62 159 PRO A N 1
ATOM 1228 C CA . PRO A 1 159 ? -2.685 0.129 12.962 1.00 94.62 159 PRO A CA 1
ATOM 1229 C C . PRO A 1 159 ? -2.819 1.665 12.915 1.00 94.62 159 PRO A C 1
ATOM 1231 O O . PRO A 1 159 ? -2.679 2.328 13.945 1.00 94.62 159 PRO A O 1
ATOM 1234 N N . ARG A 1 160 ? -3.074 2.270 11.748 1.00 93.75 160 ARG A N 1
ATOM 1235 C CA . ARG A 1 160 ? -3.105 3.731 11.550 1.00 93.75 160 ARG A CA 1
ATOM 1236 C C . ARG A 1 160 ? -4.458 4.332 11.920 1.00 93.75 160 ARG A C 1
ATOM 1238 O O . ARG A 1 160 ? -5.208 4.777 11.060 1.00 93.75 160 ARG A O 1
ATOM 1245 N N . VAL A 1 161 ? -4.764 4.378 13.209 1.00 92.31 161 VAL A N 1
ATOM 1246 C CA . VAL A 1 161 ? -6.059 4.879 13.715 1.00 92.31 161 VAL A CA 1
ATOM 1247 C C . VAL A 1 161 ? -6.151 6.404 13.829 1.00 92.31 161 VAL A C 1
ATOM 1249 O O . VAL A 1 161 ? -7.196 6.939 14.183 1.00 92.31 161 VAL A O 1
ATOM 1252 N N . THR A 1 162 ? -5.070 7.125 13.537 1.00 92.69 162 THR A N 1
ATOM 1253 C CA . THR A 1 162 ? -5.029 8.590 13.582 1.00 92.69 162 THR A CA 1
ATOM 1254 C C . THR A 1 162 ? -4.712 9.153 12.211 1.00 92.69 162 THR A C 1
ATOM 1256 O O . THR A 1 162 ? -3.785 8.692 11.543 1.00 92.69 162 THR A O 1
ATOM 1259 N N . LYS A 1 163 ? -5.438 10.204 11.825 1.00 94.12 163 LYS A N 1
ATOM 1260 C CA . LYS A 1 163 ? -5.122 10.975 10.627 1.00 94.12 163 LYS A CA 1
ATOM 1261 C C . LYS A 1 163 ? -3.694 11.540 10.738 1.00 94.12 163 LYS A C 1
ATOM 1263 O O . LYS A 1 163 ? -3.428 12.246 11.713 1.00 94.12 163 LYS A O 1
ATOM 1268 N N . PRO A 1 164 ? -2.798 11.275 9.770 1.00 94.00 164 PRO A N 1
ATOM 1269 C CA . PRO A 1 164 ? -1.447 11.816 9.810 1.00 94.00 164 PRO A CA 1
ATOM 1270 C C . PRO A 1 164 ? -1.464 13.335 9.616 1.00 94.00 164 PRO A C 1
ATOM 1272 O O . PRO A 1 164 ? -2.351 13.893 8.968 1.00 94.00 164 PRO A O 1
ATOM 1275 N N . THR A 1 165 ? -0.453 14.009 10.150 1.00 95.44 165 THR A N 1
ATOM 1276 C CA . THR A 1 165 ? -0.088 15.376 9.767 1.00 95.44 165 THR A CA 1
ATOM 1277 C C . THR A 1 165 ? 0.557 15.394 8.379 1.00 95.44 165 THR A C 1
ATOM 1279 O O . THR A 1 165 ? 0.923 14.359 7.814 1.00 95.44 165 THR A O 1
ATOM 1282 N N . LYS A 1 166 ? 0.716 16.590 7.804 1.00 93.56 166 LYS A N 1
ATOM 1283 C CA . LYS A 1 166 ? 1.391 16.747 6.511 1.00 93.56 166 LYS A CA 1
ATOM 1284 C C . LYS A 1 166 ? 2.851 16.290 6.587 1.00 93.56 166 LYS A C 1
ATOM 1286 O O . LYS A 1 166 ? 3.350 15.668 5.653 1.00 93.56 166 LYS A O 1
ATOM 1291 N N . GLU A 1 167 ? 3.514 16.591 7.696 1.00 91.81 167 GLU A N 1
ATOM 1292 C CA . GLU A 1 167 ? 4.904 16.244 7.965 1.00 91.81 167 GLU A CA 1
ATOM 1293 C C . GLU A 1 167 ? 5.070 14.727 8.119 1.00 91.81 167 GLU A C 1
ATOM 1295 O O . GLU A 1 167 ? 5.936 14.136 7.474 1.00 91.81 167 GLU A O 1
ATOM 1300 N N . GLU A 1 168 ? 4.193 14.077 8.890 1.00 92.50 168 GLU A N 1
ATOM 1301 C CA . GLU A 1 168 ? 4.196 12.618 9.040 1.00 92.50 168 GLU A CA 1
ATOM 1302 C C . GLU A 1 168 ? 3.931 11.921 7.706 1.00 92.50 168 GLU A C 1
ATOM 1304 O O . GLU A 1 168 ? 4.662 10.995 7.358 1.00 92.50 168 GLU A O 1
ATOM 1309 N N . LEU A 1 169 ? 2.947 12.382 6.922 1.00 91.44 169 LEU A N 1
ATOM 1310 C CA . LEU A 1 169 ? 2.662 11.827 5.597 1.00 91.44 169 LEU A CA 1
ATOM 1311 C C . LEU A 1 169 ? 3.882 11.927 4.666 1.00 91.44 169 LEU A C 1
ATOM 1313 O O . LEU A 1 169 ? 4.217 10.956 3.990 1.00 91.44 169 LEU A O 1
ATOM 1317 N N . ALA A 1 170 ? 4.576 13.070 4.668 1.00 87.44 170 ALA A N 1
ATOM 1318 C CA . ALA A 1 170 ? 5.778 13.281 3.861 1.00 87.44 170 ALA A CA 1
ATOM 1319 C C . ALA A 1 170 ? 6.945 12.359 4.263 1.00 87.44 170 ALA A C 1
ATOM 1321 O O . ALA A 1 170 ? 7.773 12.024 3.417 1.00 87.44 170 ALA A O 1
ATOM 1322 N N . SER A 1 171 ? 6.993 11.925 5.526 1.00 87.19 171 SER A N 1
ATOM 1323 C CA . SER A 1 171 ? 8.008 10.997 6.043 1.00 87.19 171 SER A CA 1
ATOM 1324 C C . SER A 1 171 ? 7.696 9.508 5.840 1.00 87.19 171 SER A C 1
ATOM 1326 O O . SER A 1 171 ? 8.542 8.677 6.153 1.00 87.19 171 SER A O 1
ATOM 1328 N N . GLN A 1 172 ? 6.518 9.135 5.315 1.00 84.69 172 GLN A N 1
ATOM 1329 C CA . GLN A 1 172 ? 6.151 7.712 5.174 1.00 84.69 172 GLN A CA 1
ATOM 1330 C C . GLN A 1 172 ? 6.881 6.991 4.034 1.00 84.69 172 GLN A C 1
ATOM 1332 O O . GLN A 1 172 ? 6.880 5.761 3.990 1.00 84.69 172 GLN A O 1
ATOM 1337 N N . VAL A 1 173 ? 7.489 7.735 3.110 1.00 80.69 173 VAL A N 1
ATOM 1338 C CA . VAL A 1 173 ? 8.387 7.170 2.101 1.00 80.69 173 VAL A CA 1
ATOM 1339 C C . VAL A 1 173 ? 9.811 7.271 2.631 1.00 80.69 173 VAL A C 1
ATOM 1341 O O . VAL A 1 173 ? 10.365 8.364 2.738 1.00 80.69 173 VAL A O 1
ATOM 1344 N N . ASP A 1 174 ? 10.411 6.123 2.935 1.00 81.56 174 ASP A N 1
ATOM 1345 C CA . ASP A 1 174 ? 11.834 6.038 3.252 1.00 81.56 174 ASP A CA 1
ATOM 1346 C C . ASP A 1 174 ? 12.651 6.197 1.961 1.00 81.56 174 ASP A C 1
ATOM 1348 O O . ASP A 1 174 ? 12.908 5.242 1.221 1.00 81.56 174 ASP A O 1
ATOM 1352 N N . TRP A 1 175 ? 13.010 7.443 1.652 1.00 79.38 175 TRP A N 1
ATOM 1353 C CA . TRP A 1 175 ? 13.757 7.786 0.444 1.00 79.38 175 TRP A CA 1
ATOM 1354 C C . TRP A 1 175 ? 15.155 7.171 0.404 1.00 79.38 175 TRP A C 1
ATOM 1356 O O . TRP A 1 175 ? 15.647 6.897 -0.693 1.00 79.38 175 TRP A O 1
ATOM 1366 N N . ASP A 1 176 ? 15.778 6.926 1.559 1.00 83.75 176 ASP A N 1
ATOM 1367 C CA . ASP A 1 176 ? 17.071 6.250 1.623 1.00 83.75 176 ASP A CA 1
ATOM 1368 C C . ASP A 1 176 ? 16.906 4.774 1.252 1.00 83.75 176 ASP A C 1
ATOM 1370 O O . ASP A 1 176 ? 17.578 4.305 0.336 1.00 83.75 176 ASP A O 1
ATOM 1374 N N . ALA A 1 177 ? 15.927 4.069 1.827 1.00 81.88 177 ALA A N 1
ATOM 1375 C CA . ALA A 1 177 ? 15.648 2.679 1.462 1.00 81.88 177 ALA A CA 1
ATOM 1376 C C . ALA A 1 177 ? 15.210 2.522 -0.005 1.00 81.88 177 ALA A C 1
ATOM 1378 O O . ALA A 1 177 ? 15.589 1.558 -0.680 1.00 81.88 177 ALA A O 1
ATOM 1379 N N . VAL A 1 178 ? 14.417 3.465 -0.528 1.00 80.75 178 VAL A N 1
ATOM 1380 C CA . VAL A 1 178 ? 14.035 3.492 -1.948 1.00 80.75 178 VAL A CA 1
ATOM 1381 C C . VAL A 1 178 ? 15.267 3.700 -2.828 1.00 80.75 178 VAL A C 1
ATOM 1383 O O . VAL A 1 178 ? 15.439 2.976 -3.812 1.00 80.75 178 VAL A O 1
ATOM 1386 N N . ARG A 1 179 ? 16.141 4.657 -2.492 1.00 87.12 179 ARG A N 1
ATOM 1387 C CA . ARG A 1 179 ? 17.398 4.889 -3.216 1.00 87.12 179 ARG A CA 1
ATOM 1388 C C . ARG A 1 179 ? 18.277 3.643 -3.196 1.00 87.12 179 ARG A C 1
ATOM 1390 O O . ARG A 1 179 ? 18.776 3.255 -4.250 1.00 87.12 179 ARG A O 1
ATOM 1397 N N . ASP A 1 180 ? 18.440 3.018 -2.037 1.00 87.25 180 ASP A N 1
ATOM 1398 C CA . ASP A 1 180 ? 19.326 1.873 -1.857 1.00 87.25 180 ASP A CA 1
ATOM 1399 C C . ASP A 1 180 ? 18.848 0.682 -2.703 1.00 87.25 180 ASP A C 1
ATOM 1401 O O . ASP A 1 180 ? 19.631 0.134 -3.476 1.00 87.25 180 ASP A O 1
ATOM 1405 N N . LYS A 1 181 ? 17.542 0.378 -2.717 1.00 84.38 181 LYS A N 1
ATOM 1406 C CA . LYS A 1 181 ? 16.972 -0.626 -3.639 1.00 84.38 181 LYS A CA 1
ATOM 1407 C C . LYS A 1 181 ? 17.180 -0.271 -5.110 1.00 84.38 181 LYS A C 1
ATOM 1409 O O . LYS A 1 181 ? 17.496 -1.134 -5.923 1.00 84.38 181 LYS A O 1
ATOM 1414 N N . ARG A 1 182 ? 16.982 0.996 -5.487 1.00 86.88 182 ARG A N 1
ATOM 1415 C CA . ARG A 1 182 ? 17.162 1.441 -6.881 1.00 86.88 182 ARG A CA 1
ATOM 1416 C C . ARG A 1 182 ? 18.624 1.389 -7.313 1.00 86.88 182 ARG A C 1
ATOM 1418 O O . ARG A 1 182 ? 18.881 1.176 -8.492 1.00 86.88 182 ARG A O 1
ATOM 1425 N N . SER A 1 183 ? 19.572 1.518 -6.384 1.00 90.81 183 SER A N 1
ATOM 1426 C CA . SER A 1 183 ? 21.002 1.384 -6.678 1.00 90.81 183 SER A CA 1
ATOM 1427 C C . SER A 1 183 ? 21.372 -0.006 -7.213 1.00 90.81 183 SER A C 1
ATOM 1429 O O . SER A 1 183 ? 22.336 -0.127 -7.963 1.00 90.81 183 SER A O 1
ATOM 1431 N N . GLU A 1 184 ? 20.567 -1.035 -6.925 1.00 90.62 184 GLU A N 1
ATOM 1432 C CA . GLU A 1 184 ? 20.743 -2.402 -7.432 1.00 90.62 184 GLU A CA 1
ATOM 1433 C C . GLU A 1 184 ? 20.311 -2.576 -8.898 1.00 90.62 184 GLU A C 1
ATOM 1435 O O . GLU A 1 184 ? 20.587 -3.609 -9.511 1.00 90.62 184 GLU A O 1
ATOM 1440 N N . TRP A 1 185 ? 19.632 -1.592 -9.503 1.00 90.56 185 TRP A N 1
ATOM 1441 C CA . TRP A 1 185 ? 19.244 -1.698 -10.908 1.00 90.56 185 TRP A CA 1
ATOM 1442 C C . TRP A 1 185 ? 20.470 -1.754 -11.818 1.00 90.56 185 TRP A C 1
ATOM 1444 O O . TRP A 1 185 ? 21.465 -1.061 -11.603 1.00 90.56 185 TRP A O 1
ATOM 1454 N N . TRP A 1 186 ? 20.359 -2.541 -12.891 1.00 88.38 186 TRP A N 1
ATOM 1455 C CA . TRP A 1 186 ? 21.447 -2.807 -13.837 1.00 88.38 186 TRP A CA 1
ATOM 1456 C C . TRP A 1 186 ? 22.122 -1.531 -14.371 1.00 88.38 186 TRP A C 1
ATOM 1458 O O . TRP A 1 186 ? 23.329 -1.531 -14.584 1.00 88.38 186 TRP A O 1
ATOM 1468 N N . SER A 1 187 ? 21.365 -0.444 -14.567 1.00 92.75 187 SER A N 1
ATOM 1469 C CA . SER A 1 187 ? 21.863 0.825 -15.117 1.00 92.75 187 SER A CA 1
ATOM 1470 C C . SER A 1 187 ? 22.686 1.641 -14.123 1.00 92.75 187 SER A C 1
ATOM 1472 O O . SER A 1 187 ? 23.410 2.546 -14.529 1.00 92.75 187 SER A O 1
ATOM 1474 N N . PHE A 1 188 ? 22.549 1.350 -12.829 1.00 92.81 188 PHE A N 1
ATOM 1475 C CA . PHE A 1 188 ? 23.304 1.985 -11.751 1.00 92.81 188 PHE A CA 1
ATOM 1476 C C . PHE A 1 188 ? 24.475 1.121 -11.271 1.00 92.81 188 PHE A C 1
ATOM 1478 O O . PHE A 1 188 ? 25.256 1.562 -10.430 1.00 92.81 188 PHE A O 1
ATOM 1485 N N . GLN A 1 189 ? 24.648 -0.077 -11.841 1.00 92.75 189 GLN A N 1
ATOM 1486 C CA . GLN A 1 189 ? 25.831 -0.892 -11.597 1.00 92.75 189 GLN A CA 1
ATOM 1487 C C . GLN A 1 189 ? 27.052 -0.293 -12.317 1.00 92.75 189 GLN A C 1
ATOM 1489 O O . GLN A 1 189 ? 26.938 0.122 -13.475 1.00 92.75 189 GLN A O 1
ATOM 1494 N N . PRO A 1 190 ? 28.239 -0.264 -11.682 1.00 90.62 190 PRO A N 1
ATOM 1495 C CA . PRO A 1 190 ? 29.463 0.178 -12.338 1.00 90.62 190 PRO A CA 1
ATOM 1496 C C . PRO A 1 190 ? 29.726 -0.601 -13.632 1.00 90.62 190 PRO A C 1
ATOM 1498 O O . PRO A 1 190 ? 29.664 -1.834 -13.658 1.00 90.62 190 PRO A O 1
ATOM 1501 N N . VAL A 1 191 ? 30.070 0.110 -14.709 1.00 89.00 191 VAL A N 1
ATOM 1502 C CA . VAL A 1 191 ? 30.422 -0.523 -15.985 1.00 89.00 191 VAL A CA 1
ATOM 1503 C C . VAL A 1 191 ? 31.708 -1.327 -15.801 1.00 89.00 191 VAL A C 1
ATOM 1505 O O . VAL A 1 191 ? 32.782 -0.770 -15.576 1.00 89.00 191 VAL A O 1
ATOM 1508 N N . THR A 1 192 ? 31.604 -2.649 -15.917 1.00 88.06 192 THR A N 1
ATOM 1509 C CA . THR A 1 192 ? 32.755 -3.554 -15.866 1.00 88.06 192 THR A CA 1
ATOM 1510 C C . THR A 1 192 ? 33.202 -3.893 -17.283 1.00 88.06 192 THR A C 1
ATOM 1512 O O . THR A 1 192 ? 32.432 -4.392 -18.103 1.00 88.06 192 THR A O 1
ATOM 1515 N N . ARG A 1 193 ? 34.470 -3.610 -17.600 1.00 85.12 193 ARG A N 1
ATOM 1516 C CA . ARG A 1 193 ? 35.048 -3.957 -18.901 1.00 85.12 193 ARG A CA 1
ATOM 1517 C C . ARG A 1 193 ? 35.369 -5.451 -18.899 1.00 85.12 193 ARG A C 1
ATOM 1519 O O . ARG A 1 193 ? 36.338 -5.870 -18.274 1.00 85.12 193 ARG A O 1
ATOM 1526 N N . LYS A 1 194 ? 34.536 -6.256 -19.559 1.00 84.94 194 LYS A N 1
ATOM 1527 C CA . LYS A 1 194 ? 34.823 -7.677 -19.789 1.00 84.94 194 LYS A CA 1
ATOM 1528 C C . LYS A 1 194 ? 35.706 -7.827 -21.024 1.00 84.94 194 LYS A C 1
ATOM 1530 O O . LYS A 1 194 ? 35.516 -7.098 -21.998 1.00 84.94 194 LYS A O 1
ATOM 1535 N N . THR A 1 195 ? 36.653 -8.761 -20.987 1.00 84.88 195 THR A N 1
ATOM 1536 C CA . THR A 1 195 ? 37.375 -9.173 -22.194 1.00 84.88 195 THR A CA 1
ATOM 1537 C C . THR A 1 195 ? 36.367 -9.850 -23.124 1.00 84.88 195 THR A C 1
ATOM 1539 O O . THR A 1 195 ? 35.684 -10.777 -22.677 1.00 84.88 195 THR A O 1
ATOM 1542 N N . PRO A 1 196 ? 36.207 -9.379 -24.372 1.00 80.94 196 PRO A N 1
ATOM 1543 C CA . PRO A 1 196 ? 35.387 -10.073 -25.354 1.00 80.94 196 PRO A CA 1
ATOM 1544 C C . PRO A 1 196 ? 35.894 -11.510 -25.545 1.00 80.94 196 PRO A C 1
ATOM 1546 O O . PRO A 1 196 ? 37.098 -11.736 -25.397 1.00 80.94 196 PRO A O 1
ATOM 1549 N N . PRO A 1 197 ? 35.018 -12.480 -25.860 1.00 80.31 197 PRO A N 1
ATOM 1550 C CA . PRO A 1 197 ? 35.480 -13.799 -26.276 1.00 80.31 197 PRO A CA 1
ATOM 1551 C C . PRO A 1 197 ? 36.366 -13.66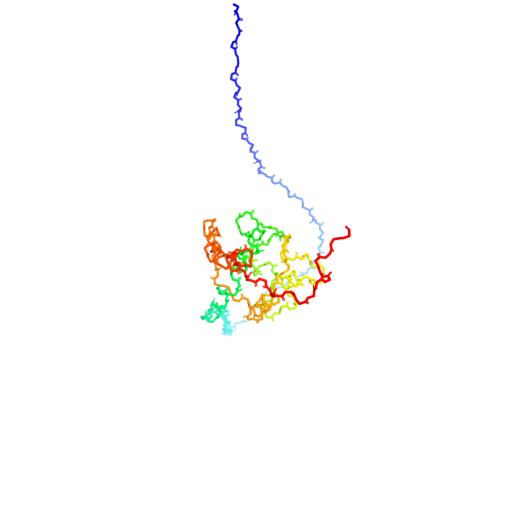7 -27.522 1.00 80.31 197 PRO A C 1
ATOM 1553 O O . PRO A 1 197 ? 36.144 -12.779 -28.350 1.00 80.31 197 PRO A O 1
ATOM 1556 N N . GLU A 1 198 ? 37.366 -14.541 -27.653 1.00 78.62 198 GLU A N 1
ATOM 1557 C CA . GLU A 1 198 ? 38.106 -14.661 -28.910 1.00 78.62 198 GLU A CA 1
ATOM 1558 C C . GLU A 1 198 ? 37.121 -15.069 -30.012 1.00 78.62 198 GLU A C 1
ATOM 1560 O O . GLU A 1 198 ? 36.306 -15.976 -29.842 1.00 78.62 198 GLU A O 1
ATOM 1565 N N . ALA A 1 199 ? 37.117 -14.314 -31.108 1.00 72.88 199 ALA A N 1
ATOM 1566 C CA . ALA A 1 199 ? 36.217 -14.561 -32.221 1.00 72.88 199 ALA A CA 1
ATOM 1567 C C . ALA A 1 199 ? 36.845 -15.601 -33.155 1.00 72.88 199 ALA A C 1
ATOM 1569 O O . ALA A 1 199 ? 37.811 -15.296 -33.852 1.00 72.88 199 ALA A O 1
ATOM 1570 N N . ASP A 1 200 ? 36.264 -16.799 -33.206 1.00 68.31 200 ASP A N 1
ATOM 1571 C CA . ASP A 1 200 ? 36.735 -17.884 -34.081 1.00 68.31 200 ASP A CA 1
ATOM 1572 C C . ASP A 1 200 ? 36.311 -17.700 -35.554 1.00 68.31 200 ASP A C 1
ATOM 1574 O O . ASP A 1 200 ? 36.855 -18.342 -36.452 1.00 68.31 200 ASP A O 1
ATOM 1578 N N . ALA A 1 201 ? 35.341 -16.820 -35.831 1.00 67.50 201 ALA A N 1
ATOM 1579 C CA . ALA A 1 201 ? 34.737 -16.654 -37.152 1.00 67.50 201 ALA A CA 1
ATOM 1580 C C . ALA A 1 201 ? 34.990 -15.251 -37.732 1.00 67.50 201 ALA A C 1
ATOM 1582 O O . ALA A 1 201 ? 34.351 -14.272 -37.347 1.00 67.50 201 ALA A O 1
ATOM 1583 N N . ALA A 1 202 ? 35.888 -15.175 -38.720 1.00 64.31 202 ALA A N 1
ATOM 1584 C CA . ALA A 1 202 ? 36.242 -13.955 -39.458 1.00 64.31 202 ALA A CA 1
ATOM 1585 C C . ALA A 1 202 ? 35.075 -13.325 -40.260 1.00 64.31 202 ALA A C 1
ATOM 1587 O O . ALA A 1 202 ? 35.204 -12.209 -40.758 1.00 64.31 202 ALA A O 1
ATOM 1588 N N . GLU A 1 203 ? 33.939 -14.017 -40.384 1.00 65.94 203 GLU A N 1
ATOM 1589 C CA . GLU A 1 203 ? 32.753 -13.557 -41.123 1.00 65.94 203 GLU A CA 1
ATOM 1590 C C . GLU A 1 203 ? 31.966 -12.448 -40.402 1.00 65.94 203 GLU A C 1
ATOM 1592 O O . GLU A 1 203 ? 31.298 -11.657 -41.057 1.00 65.94 203 GLU A O 1
ATOM 1597 N N . TRP A 1 204 ? 32.076 -12.323 -39.074 1.00 64.94 204 TRP A N 1
ATOM 1598 C CA . TRP A 1 204 ? 31.315 -11.329 -38.294 1.00 64.94 204 TRP A CA 1
ATOM 1599 C C . TRP A 1 204 ? 31.910 -9.909 -38.319 1.00 64.94 204 TRP A C 1
ATOM 1601 O O . TRP A 1 204 ? 31.288 -8.981 -37.808 1.00 64.94 204 TRP A O 1
ATOM 1611 N N . ASN A 1 205 ? 33.099 -9.732 -38.907 1.00 66.81 205 ASN A N 1
ATOM 1612 C CA . ASN A 1 205 ? 33.845 -8.465 -38.944 1.00 66.81 205 ASN A CA 1
ATOM 1613 C C . ASN A 1 205 ? 34.056 -7.927 -40.372 1.00 66.81 205 ASN A C 1
ATOM 1615 O O . ASN A 1 205 ? 35.013 -7.191 -40.613 1.00 66.81 205 ASN A O 1
ATOM 1619 N N . GLN A 1 206 ? 33.206 -8.300 -41.331 1.00 67.88 206 GLN A N 1
ATOM 1620 C CA . GLN A 1 206 ? 33.277 -7.753 -42.687 1.00 67.88 206 GLN A CA 1
ATOM 1621 C C . GLN A 1 206 ? 32.243 -6.638 -42.858 1.00 67.88 206 GLN A C 1
ATOM 1623 O O . GLN A 1 206 ? 31.047 -6.845 -42.676 1.00 67.88 206 GLN A O 1
ATOM 1628 N N . THR A 1 207 ? 32.722 -5.439 -43.178 1.00 64.81 207 THR A N 1
ATOM 1629 C CA . THR A 1 207 ? 31.904 -4.347 -43.715 1.00 64.81 207 THR A CA 1
ATOM 1630 C C . THR A 1 207 ? 31.850 -4.491 -45.234 1.00 64.81 207 THR A C 1
ATOM 1632 O O . THR A 1 207 ? 32.914 -4.613 -45.845 1.00 64.81 207 THR A O 1
ATOM 1635 N N . GLU A 1 208 ? 30.645 -4.488 -45.815 1.00 60.22 208 GLU A N 1
ATOM 1636 C CA . GLU A 1 208 ? 30.432 -4.363 -47.270 1.00 60.22 208 GLU A CA 1
ATOM 1637 C C . GLU A 1 208 ? 30.964 -3.035 -47.832 1.00 60.22 208 GLU A C 1
ATOM 1639 O O . GLU A 1 208 ? 30.932 -2.016 -47.098 1.00 60.22 208 GLU A O 1
#

Foldseek 3Di:
DDDDDDDDDDDDDDDDDDDDDDDDDDDDDDDDDDDDDDDDDDDDDDPPCPPPPPPPPPPPDDDPVLACLCLVQPLQCCLPFPCVAADDPPHNVVPHHDNADVRVVVVQQADALDLPPRVVLCQLVVHDPHPHPPPPDDRDDPVSSVSVSVCSNNGVDTPRHDRDDPVVSVPSHPVVVVVVVVCPDPVNDPDDDDDDPDDPDPVVPDDD

Secondary structure (DSSP, 8-state):
---------PPP----PPPP--------------------------------------PPPPPHHHHHHIIIIIHHHHHHHTTTTB-SSS-BGGG---SSHHHHHHTT---TT-TTT-HHHHHHHT-TTSPPSSTTSPPPPHHHHHHHHHHHHTT------SPPPHHHHHTSS-HHHHHHHHHTSGGGS----PPPPP---GGGG---

pLDDT: mean 79.06, std 19.18, range [37.69, 98.69]

Sequence (208 aa):
MRGQRASRGSISKDHVSIPERLALEKWAVGGSNQKSTMRLPIIVPAFVFFGAGLLAARGEALTSEQTEFFENKIRPVLAESCYECHNSIDKKKGDLALDWSEPLIDSGVIVPGNPEESALIKAIRHDGDFEPMPLKSPKLAKLIIKNFEDWVRMGAPDPRVTKPTKEELASQVDWDAVRDKRSEWWSFQPVTRKTPPEADAAEWNQTE

Radius of gyration: 33.64 Å; chains: 1; bounding box: 101×87×87 Å